Protein 4M8B (pdb70)

B-factor: mean 46.5, std 24.15, range [11.22, 146.5]

Nearest PDB structures (foldseek):
  4m8b-assembly1_R  TM=1.006E+00  e=5.489E-41  Saccharomyces cerevisiae S288C
  4qtj-assembly1_A  TM=8.903E-01  e=1.100E-16  Candida albicans SC5314
  4qtk-assembly2_B  TM=8.946E-01  e=8.939E-16  Candida albicans SC5314
  4qtk-assembly1_A  TM=9.001E-01  e=3.468E-15  Candida albicans SC5314
  6s67-assembly2_D  TM=2.387E-01  e=7.065E+00  Aequorea australis

Secondary structure (DSSP, 8-state):
-----SEES---SHHHHHHHHHHHHHTSSPPP-SPPPHHHHHHHT-TTEEEEEEHHHH--SS---S--BPPPEEETTEEEEEEEEE-------STTEE--SSS-EEEEEEEEEEEEEEEE-SSTT-EEEEEEEEEEEHHHHHH--SPPGGG-GGGGGGPPPHHHHHHHHT---SSTT----

Solvent-accessible surface area: 10960 Å² total; per-residue (Å²): 94,107,84,34,33,8,8,145,4,34,0,74,56,55,70,0,0,0,8,0,0,24,0,17,54,85,50,74,10,194,48,14,140,84,91,11,128,121,69,6,38,95,107,8,15,72,60,3,10,0,0,0,0,8,40,88,163,24,55,2,148,196,27,60,4,71,65,50,43,14,96,51,161,73,38,24,50,12,50,26,45,74,16,60,65,166,59,62,161,159,135,38,67,134,180,14,44,40,109,166,89,186,40,108,52,20,39,55,8,21,17,14,12,24,8,59,0,129,11,35,77,107,118,97,108,152,82,26,9,10,26,0,8,1,1,13,22,47,129,24,86,150,119,52,70,41,124,62,0,34,113,19,85,101,4,116,117,1,172,8,44,115,107,0,61,60,10,0,112,141,33,74,40,71,86,68,188,36,136,83,163

Foldseek 3Di:
DDDAAQFFFDDDDVQLVQLSVLCVVVPVGDADQEADDLVRLVVHQDARGKHKHWCVRRVDPDHDSPFDWDPWDDAQLKTKIFGKDFDDVPDDDDVQKDCPPPGIMGTPFKMKIKHKFWADDDPDRDTIIMIMIHIHGPVCVVVVPGHRLVRDPVSPVSRGDVSSVVRSVPGADDPNPRYDD

Radius of gyration: 17.29 Å; Cα contacts (8 Å, |Δi|>4): 317; chains: 1; bounding box: 46×51×34 Å

Sequence (181 aa):
SSPGPTCYGYIDDEQDLALVFQGVFNGNLRCCIERRPYDAEKVELVNPGNIFVFNEEKSGIKRWTDGFSWSPSRISGKFLVYREYNRLGSHNVPEYNIFERAHRKYFYTGLLKKTFSLKFNMTDSTKLETFHLIAYYTEKDIHQGSLRRPSENPFFHKFRPSQKLLDALQKVAVGNGRSNPS

Structure (mmCIF, N/CA/C/O backbone):
data_4M8B
#
_entry.id   4M8B
#
_cell.length_a   90.293
_cell.length_b   103.401
_cell.length_c   73.178
_cell.angle_alpha   90.00
_cell.angle_beta   90.00
_cell.angle_gamma   90.00
#
_symmetry.space_group_name_H-M   'P 21 21 21'
#
loop_
_entity.id
_entity.type
_entity.pdbx_description
1 polymer 'Chain A of dsDNA containing the cis-regulatory element'
2 polymer 'Chain B of dsDNA containing the cis-regulatory element'
3 polymer YHR177W
4 non-polymer 1,2-ETHANEDIOL
5 water water
#
loop_
_atom_site.group_PDB
_atom_site.id
_atom_site.type_symbol
_atom_site.label_atom_id
_atom_site.label_alt_id
_atom_site.label_comp_id
_atom_site.label_asym_id
_atom_site.label_entity_id
_atom_site.label_seq_id
_atom_site.pdbx_PDB_ins_code
_atom_site.Cartn_x
_atom_site.Cartn_y
_atom_site.Cartn_z
_atom_site.occupancy
_atom_site.B_iso_or_equiv
_atom_site.auth_seq_id
_atom_site.auth_comp_id
_atom_site.auth_asym_id
_atom_site.auth_atom_id
_atom_site.pdbx_PDB_model_num
ATOM 818 N N . SER C 3 3 ? 28.243 -3.946 13.579 1.00 30.00 1 SER R N 1
ATOM 819 C CA . SER C 3 3 ? 29.443 -3.203 13.211 1.00 30.00 1 SER R CA 1
ATOM 820 C C . SER C 3 3 ? 29.772 -2.105 14.228 1.00 30.00 1 SER R C 1
ATOM 821 O O . SER C 3 3 ? 29.019 -1.883 15.153 1.00 30.00 1 SER R O 1
ATOM 824 N N . SER C 3 4 ? 30.916 -1.445 14.087 1.00 121.74 2 SER R N 1
ATOM 825 C CA . SER C 3 4 ? 31.617 -0.930 15.258 1.00 108.91 2 SER R CA 1
ATOM 826 C C . SER C 3 4 ? 31.772 0.548 15.791 1.00 103.20 2 SER R C 1
ATOM 827 O O . SER C 3 4 ? 32.148 0.655 16.967 1.00 102.10 2 SER R O 1
ATOM 830 N N . PRO C 3 5 ? 31.503 1.675 14.975 1.00 30.00 3 PRO R N 1
ATOM 831 C CA . PRO C 3 5 ? 31.496 2.945 15.723 1.00 30.00 3 PRO R CA 1
ATOM 832 C C . PRO C 3 5 ? 30.411 3.012 16.792 1.00 30.00 3 PRO R C 1
ATOM 833 O O . PRO C 3 5 ? 29.272 2.648 16.617 1.00 30.00 3 PRO R O 1
ATOM 837 N N . GLY C 3 6 ? 30.818 3.521 17.931 1.00 47.71 4 GLY R N 1
ATOM 838 C CA . GLY C 3 6 ? 30.041 3.414 19.115 1.00 42.26 4 GLY R CA 1
ATOM 839 C C . GLY C 3 6 ? 29.769 4.709 19.751 1.00 26.53 4 GLY R C 1
ATOM 840 O O . GLY C 3 6 ? 29.867 5.701 19.145 1.00 31.79 4 GLY R O 1
ATOM 841 N N . PRO C 3 7 ? 29.397 4.673 20.995 1.00 32.17 5 PRO R N 1
ATOM 842 C CA . PRO C 3 7 ? 28.916 5.877 21.629 1.00 26.33 5 PRO R CA 1
ATOM 843 C C . PRO C 3 7 ? 29.929 6.925 21.851 1.00 20.66 5 PRO R C 1
ATOM 844 O O . PRO C 3 7 ? 31.046 6.661 21.820 1.00 23.78 5 PRO R O 1
ATOM 848 N N . THR C 3 8 ? 29.491 8.142 22.004 1.00 21.63 6 THR R N 1
ATOM 849 C CA . THR C 3 8 ? 30.358 9.268 22.136 1.00 22.51 6 THR R CA 1
ATOM 850 C C . THR C 3 8 ? 30.904 9.391 23.510 1.00 25.08 6 THR R C 1
ATOM 851 O O . THR C 3 8 ? 31.915 9.893 23.731 1.00 35.62 6 THR R O 1
ATOM 855 N N . CYS C 3 9 ? 30.145 8.978 24.442 1.00 24.59 7 CYS R N 1
ATOM 856 C CA . CYS C 3 9 ? 30.608 8.767 25.806 1.00 15.84 7 CYS R CA 1
ATOM 857 C C . CYS C 3 9 ? 29.622 7.895 26.570 1.00 23.47 7 CYS R C 1
ATOM 858 O O . CYS C 3 9 ? 28.574 7.519 26.041 1.00 23.16 7 CYS R O 1
ATOM 861 N N . TYR C 3 10 ? 29.964 7.574 27.812 1.00 21.45 8 TYR R N 1
ATOM 862 C CA . TYR C 3 10 ? 29.125 6.711 28.631 1.00 19.23 8 TYR R CA 1
ATOM 863 C C . TYR C 3 10 ? 28.675 7.437 29.889 1.00 26.87 8 TYR R C 1
ATOM 864 O O . TYR C 3 10 ? 29.470 8.122 30.533 1.00 32.81 8 TYR R O 1
ATOM 873 N N . GLY C 3 11 ? 27.401 7.282 30.237 1.00 21.12 9 GLY R N 1
ATOM 874 C CA . GLY C 3 11 ? 26.878 7.859 31.459 1.00 23.88 9 GLY R CA 1
ATOM 875 C C . GLY C 3 11 ? 25.398 8.182 31.409 1.00 35.70 9 GLY R C 1
ATOM 876 O O . GLY C 3 11 ? 24.647 7.595 30.627 1.00 25.04 9 GLY R O 1
ATOM 877 N N . TYR C 3 12 ? 24.985 9.121 32.256 1.00 26.33 10 TYR R N 1
ATOM 878 C CA . TYR C 3 12 ? 23.593 9.546 32.333 1.00 24.50 10 TYR R CA 1
ATOM 879 C C . TYR C 3 12 ? 23.490 11.065 32.438 1.00 31.33 10 TYR R C 1
ATOM 880 O O . TYR C 3 12 ? 24.158 11.682 33.268 1.00 24.65 10 TYR R O 1
ATOM 889 N N . ILE C 3 13 ? 22.651 11.663 31.598 1.00 26.22 11 ILE R N 1
ATOM 890 C CA . ILE C 3 13 ? 22.472 13.110 31.603 1.00 24.57 11 ILE R CA 1
ATOM 891 C C . ILE C 3 13 ? 21.282 13.500 32.476 1.00 37.94 11 ILE R C 1
ATOM 892 O O . ILE C 3 13 ? 20.166 13.028 32.256 1.00 36.65 11 ILE R O 1
ATOM 897 N N . ASP C 3 14 ? 21.520 14.358 33.466 1.00 32.66 12 ASP R N 1
ATOM 898 C CA . ASP C 3 14 ? 20.450 14.799 34.357 1.00 38.03 12 ASP R CA 1
ATOM 899 C C . ASP C 3 14 ? 20.115 16.280 34.181 1.00 44.98 12 ASP R C 1
ATOM 900 O O . ASP C 3 14 ? 18.944 16.650 34.084 1.00 43.27 12 ASP R O 1
ATOM 905 N N . ASP C 3 15 ? 21.145 17.121 34.135 1.00 33.42 13 ASP R N 1
ATOM 906 C CA . ASP C 3 15 ? 20.949 18.564 34.015 1.00 32.59 13 ASP R CA 1
ATOM 907 C C . ASP C 3 15 ? 21.905 19.207 33.009 1.00 34.97 13 ASP R C 1
ATOM 908 O O . ASP C 3 15 ? 22.647 18.514 32.314 1.00 41.96 13 ASP R O 1
ATOM 913 N N . GLU C 3 16 ? 21.883 20.535 32.942 1.00 35.91 14 GLU R N 1
ATOM 914 C CA . GLU C 3 16 ? 22.673 21.268 31.956 1.00 33.28 14 GLU R CA 1
ATOM 915 C C . GLU C 3 16 ? 24.178 21.166 32.202 1.00 41.10 14 GLU R C 1
ATOM 916 O O . GLU C 3 16 ? 24.975 21.326 31.278 1.00 42.47 14 GLU R O 1
ATOM 922 N N . GLN C 3 17 ? 24.565 20.901 33.445 1.00 34.82 15 GLN R N 1
ATOM 923 C CA . GLN C 3 17 ? 25.978 20.751 33.764 1.00 36.38 15 GLN R CA 1
ATOM 924 C C . GLN C 3 17 ? 26.526 19.474 33.134 1.00 36.12 15 GLN R C 1
ATOM 925 O O . GLN C 3 17 ? 27.653 19.447 32.641 1.00 34.49 15 GLN R O 1
ATOM 931 N N . ASP C 3 18 ? 25.715 18.422 33.147 1.00 32.99 16 ASP R N 1
ATOM 932 C CA . ASP C 3 18 ? 26.070 17.177 32.480 1.00 26.84 16 ASP R CA 1
ATOM 933 C C . ASP C 3 18 ? 26.191 17.381 30.967 1.00 34.44 16 ASP R C 1
ATOM 934 O O . ASP C 3 18 ? 27.146 16.916 30.347 1.00 28.87 16 ASP R O 1
ATOM 939 N N . LEU C 3 19 ? 25.226 18.088 30.385 1.00 25.91 17 LEU R N 1
ATOM 940 C CA . LEU C 3 19 ? 25.245 18.400 28.957 1.00 22.40 17 LEU R CA 1
ATOM 941 C C . LEU C 3 19 ? 26.482 19.192 28.563 1.00 29.40 17 LEU R C 1
ATOM 942 O O . LEU C 3 19 ? 27.118 18.905 27.549 1.00 36.99 17 LEU R O 1
ATOM 947 N N . ALA C 3 20 ? 26.810 20.195 29.371 1.00 24.14 18 ALA R N 1
ATOM 948 C CA . ALA C 3 20 ? 27.884 21.125 29.047 1.00 25.90 18 ALA R CA 1
ATOM 949 C C . ALA C 3 20 ? 29.225 20.414 28.951 1.00 31.83 18 ALA R C 1
ATOM 950 O O . ALA C 3 20 ? 30.032 20.705 28.068 1.00 29.77 18 ALA R O 1
ATOM 952 N N . LEU C 3 21 ? 29.451 19.472 29.858 1.00 23.11 19 LEU R N 1
ATOM 953 C CA . LEU C 3 21 ? 30.691 18.707 29.875 1.00 28.05 19 LEU R CA 1
ATOM 954 C C . LEU C 3 21 ? 30.837 17.845 28.619 1.00 34.18 19 LEU R C 1
ATOM 955 O O . LEU C 3 21 ? 31.906 17.805 28.009 1.00 30.42 19 LEU R O 1
ATOM 960 N N . VAL C 3 22 ? 29.758 17.171 28.230 1.00 32.34 20 VAL R N 1
ATOM 961 C CA . VAL C 3 22 ? 29.768 16.330 27.035 1.00 26.59 20 VAL R CA 1
ATOM 962 C C . VAL C 3 22 ? 30.048 17.152 25.779 1.00 25.92 20 VAL R C 1
ATOM 963 O O . VAL C 3 22 ? 30.933 16.820 24.993 1.00 31.53 20 VAL R O 1
ATOM 967 N N . PHE C 3 23 ? 29.291 18.229 25.604 1.00 23.56 21 PHE R N 1
ATOM 968 C CA . PHE C 3 23 ? 29.475 19.130 24.474 1.00 23.66 21 PHE R CA 1
ATOM 969 C C . PHE C 3 23 ? 30.892 19.698 24.424 1.00 35.55 21 PHE R C 1
ATOM 970 O O . PHE C 3 23 ? 31.527 19.694 23.370 1.00 30.36 21 PHE R O 1
ATOM 978 N N . GLN C 3 24 ? 31.385 20.182 25.562 1.00 39.06 22 GLN R N 1
ATOM 979 C CA . GLN C 3 24 ? 32.730 20.746 25.624 1.00 25.43 22 GLN R CA 1
ATOM 980 C C . GLN C 3 24 ? 33.761 19.686 25.253 1.00 32.59 22 GLN R C 1
ATOM 981 O O . GLN C 3 24 ? 34.720 19.963 24.533 1.00 33.71 22 GLN R O 1
ATOM 987 N N . GLY C 3 25 ? 33.543 18.467 25.734 1.00 27.17 23 GLY R N 1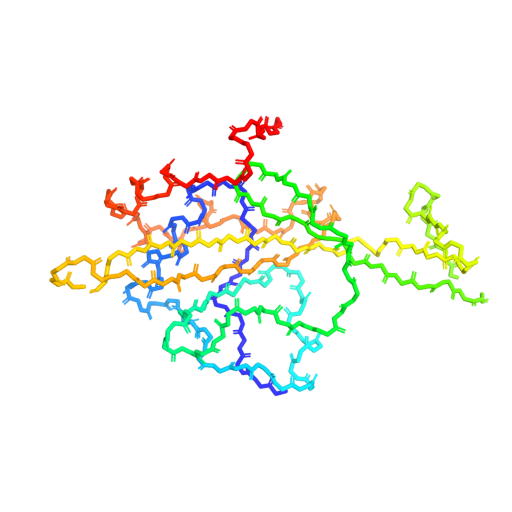
ATOM 988 C CA . GLY C 3 25 ? 34.413 17.353 25.407 1.00 28.17 23 GLY R CA 1
ATOM 989 C C . GLY C 3 25 ? 34.423 17.056 23.921 1.00 38.99 23 GLY R C 1
ATOM 990 O O . GLY C 3 25 ? 35.428 16.599 23.374 1.00 41.00 23 GLY R O 1
ATOM 991 N N . VAL C 3 26 ? 33.297 17.318 23.265 1.00 28.73 24 VAL R N 1
ATOM 992 C CA . VAL C 3 26 ? 33.189 17.125 21.824 1.00 38.61 24 VAL R CA 1
ATOM 993 C C . VAL C 3 26 ? 33.869 18.265 21.067 1.00 32.30 24 VAL R C 1
ATOM 994 O O . VAL C 3 26 ? 34.553 18.036 20.070 1.00 34.79 24 VAL R O 1
ATOM 998 N N . PHE C 3 27 ? 33.674 19.491 21.546 1.00 30.75 25 PHE R N 1
ATOM 999 C CA . PHE C 3 27 ? 34.305 20.664 20.948 1.00 34.44 25 PHE R CA 1
ATOM 1000 C C . PHE C 3 27 ? 35.831 20.564 21.001 1.00 41.32 25 PHE R C 1
ATOM 1001 O O . PHE C 3 27 ? 36.520 20.971 20.068 1.00 44.76 25 PHE R O 1
ATOM 1009 N N . ASN C 3 28 ? 36.349 20.025 22.102 1.00 42.26 26 ASN R N 1
ATOM 1010 C CA . ASN C 3 28 ? 37.788 19.847 22.275 1.00 41.11 26 ASN R CA 1
ATOM 1011 C C . ASN C 3 28 ? 38.347 18.720 21.402 1.00 43.55 26 ASN R C 1
ATOM 1012 O O . ASN C 3 28 ? 39.510 18.755 21.002 1.00 50.72 26 ASN R O 1
ATOM 1017 N N . GLY C 3 29 ? 37.51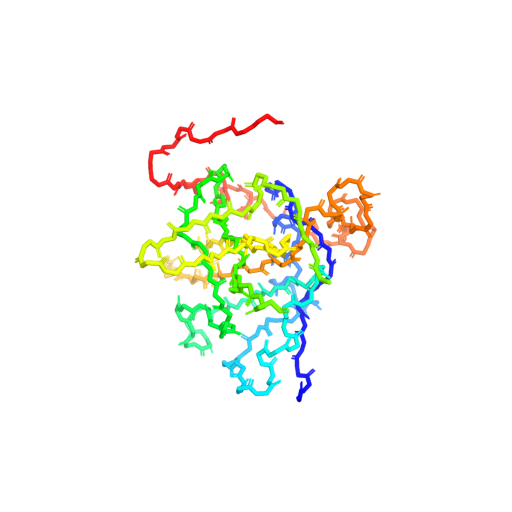6 17.722 21.115 1.00 38.00 27 GLY R N 1
AT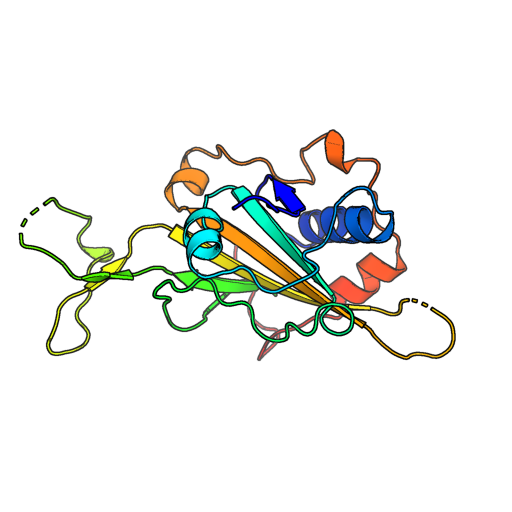OM 1018 C CA . GLY C 3 29 ? 37.916 16.621 20.257 1.00 31.95 27 GLY R CA 1
ATOM 1019 C C . GLY C 3 29 ? 38.196 15.323 20.991 1.00 36.17 27 GLY R C 1
ATOM 1020 O O . GLY C 3 29 ? 38.532 14.315 20.369 1.00 33.91 27 GLY R O 1
ATOM 1021 N N . ASN C 3 30 ? 38.064 15.344 22.313 1.00 30.44 28 ASN R N 1
ATOM 1022 C CA . ASN C 3 30 ? 38.279 14.148 23.121 1.00 33.90 28 ASN R CA 1
ATOM 1023 C C . ASN C 3 30 ? 37.150 13.149 22.931 1.00 32.72 28 ASN R C 1
ATOM 1024 O O . ASN C 3 30 ? 37.375 11.942 22.859 1.00 40.35 28 ASN R O 1
ATOM 1029 N N . LEU C 3 31 ? 35.931 13.670 22.860 1.00 39.39 29 LEU R N 1
ATOM 1030 C CA . LEU C 3 31 ? 34.745 12.852 22.661 1.00 29.55 29 LEU R CA 1
ATOM 1031 C C . LEU C 3 31 ? 34.347 12.909 21.191 1.00 38.38 29 LEU R C 1
ATOM 1032 O O . LEU C 3 31 ? 34.101 13.987 20.645 1.00 34.77 29 LEU R O 1
ATOM 1037 N N . ARG C 3 32 ? 34.288 11.749 20.547 1.00 28.76 30 ARG R N 1
ATOM 1038 C CA . ARG C 3 32 ? 34.065 11.709 19.108 1.00 27.87 30 ARG R CA 1
ATOM 1039 C C . ARG C 3 32 ? 32.588 11.676 18.729 1.00 31.29 30 ARG R C 1
ATOM 1040 O O . ARG C 3 32 ? 31.819 10.864 19.247 1.00 32.59 30 ARG R O 1
ATOM 1048 N N A CYS C 3 33 ? 32.189 12.574 17.834 0.58 30.76 31 CYS R N 1
ATOM 1049 N N B CYS C 3 33 ? 32.212 12.569 17.815 0.42 30.88 31 CYS R N 1
ATOM 1050 C CA A CYS C 3 33 ? 30.804 12.633 17.385 0.58 31.49 31 CYS R CA 1
ATOM 1051 C CA B CYS C 3 33 ? 30.851 12.648 17.295 0.42 31.55 31 CYS R CA 1
ATOM 1052 C C A CYS C 3 33 ? 30.507 11.536 16.365 0.58 33.44 31 CYS R C 1
ATOM 1053 C C B CYS C 3 33 ? 30.498 11.428 16.456 0.42 33.35 31 CYS R C 1
ATOM 1054 O O A CYS C 3 33 ? 31.421 10.896 15.846 0.58 35.52 31 CYS R O 1
ATOM 1055 O O B CYS C 3 33 ? 31.359 10.607 16.142 0.42 35.75 31 CYS R O 1
ATOM 1060 N N . ILE C 3 34 ? 29.224 11.319 16.093 1.00 35.89 32 ILE R N 1
ATOM 1061 C CA . ILE C 3 34 ? 28.795 10.347 15.092 1.00 31.33 32 ILE R CA 1
ATOM 1062 C C . ILE C 3 34 ? 28.863 11.025 13.723 1.00 34.62 32 ILE R C 1
ATOM 1063 O O . ILE C 3 34 ? 28.274 12.088 13.520 1.00 39.55 32 ILE R O 1
ATOM 1068 N N . GLU C 3 35 ? 29.586 10.422 12.786 1.00 44.71 33 GLU R N 1
ATOM 1069 C CA . GLU C 3 35 ? 29.853 11.076 11.505 1.00 44.42 33 GLU R CA 1
ATOM 1070 C C . GLU C 3 35 ? 28.966 10.591 10.354 1.00 40.11 33 GLU R C 1
ATOM 1071 O O . GLU C 3 35 ? 28.896 11.226 9.303 1.00 36.57 33 GLU R O 1
ATOM 1077 N N . ARG C 3 36 ? 28.288 9.467 10.560 1.00 33.94 34 ARG R N 1
ATOM 1078 C CA . ARG C 3 36 ? 27.392 8.919 9.550 1.00 35.21 34 ARG R CA 1
ATOM 1079 C C . ARG C 3 36 ? 26.260 8.144 10.211 1.00 27.17 34 ARG R C 1
ATOM 1080 O O . ARG C 3 36 ? 26.409 7.646 11.324 1.00 38.06 34 ARG R O 1
ATOM 1088 N N . ARG C 3 37 ? 25.134 8.034 9.515 1.00 29.88 35 ARG R N 1
ATOM 1089 C CA . ARG C 3 37 ? 24.004 7.271 10.024 1.00 33.02 35 ARG R CA 1
ATOM 1090 C C . ARG C 3 37 ? 24.387 5.811 10.191 1.00 22.94 35 ARG R C 1
ATOM 1091 O O . ARG C 3 37 ? 25.036 5.23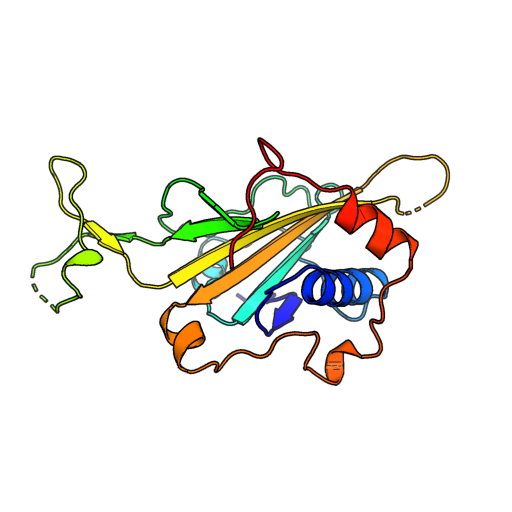3 9.320 1.00 38.83 35 ARG R O 1
ATOM 1099 N N . PRO C 3 38 ? 23.995 5.213 11.322 1.00 22.72 36 PRO R N 1
ATOM 1100 C CA . PRO C 3 38 ? 24.239 3.791 11.578 1.00 26.95 36 PRO R CA 1
ATOM 1101 C C . PRO C 3 38 ? 23.551 2.912 10.537 1.00 29.69 36 PRO R C 1
ATOM 1102 O O . PRO C 3 38 ? 22.526 3.309 9.983 1.00 42.70 36 PRO R O 1
ATOM 1106 N N . TYR C 3 39 ? 24.111 1.736 10.272 1.00 33.27 37 TYR R N 1
ATOM 1107 C CA . TYR C 3 39 ? 23.469 0.763 9.396 1.00 31.08 37 TYR R CA 1
ATOM 1108 C C . TYR C 3 39 ? 22.432 -0.010 10.202 1.00 37.77 37 TYR R C 1
ATOM 1109 O O . TYR C 3 39 ? 22.395 0.094 11.429 1.00 36.01 37 TYR R O 1
ATOM 1118 N N . ASP C 3 40 ? 21.599 -0.786 9.515 1.00 30.81 38 ASP R N 1
ATOM 1119 C CA . ASP C 3 40 ? 20.515 -1.516 10.170 1.00 47.68 38 ASP R CA 1
ATOM 1120 C C . ASP C 3 40 ? 20.998 -2.404 11.318 1.00 41.82 38 ASP R C 1
ATOM 1121 O O . ASP C 3 40 ? 20.368 -2.453 12.376 1.00 41.29 38 ASP R O 1
ATOM 1126 N N . ALA C 3 41 ? 22.116 -3.093 11.107 1.00 37.23 39 ALA R N 1
ATOM 1127 C CA . ALA C 3 41 ? 22.669 -3.993 12.117 1.00 46.18 39 ALA R CA 1
ATOM 1128 C C . ALA C 3 41 ? 23.372 -3.229 13.237 1.00 58.76 39 ALA R C 1
ATOM 1129 O O . ALA C 3 41 ? 23.503 -3.730 14.356 1.00 57.29 39 ALA R O 1
ATOM 1131 N N . GLU C 3 42 ? 23.827 -2.019 12.928 1.00 40.45 40 GLU R N 1
ATOM 1132 C CA . GLU C 3 42 ? 24.464 -1.160 13.920 1.00 45.02 40 GLU R CA 1
ATOM 1133 C C . GLU C 3 42 ? 23.433 -0.557 14.873 1.00 46.35 40 GLU R C 1
ATOM 1134 O O . GLU C 3 42 ? 23.743 -0.252 16.023 1.00 48.98 40 GLU R O 1
ATOM 1140 N N . LYS C 3 43 ? 22.208 -0.387 14.385 1.00 43.14 41 LYS R N 1
ATOM 1141 C CA . LYS C 3 43 ? 21.149 0.255 15.157 1.00 42.80 41 LYS R CA 1
ATOM 1142 C C . LYS C 3 43 ? 20.783 -0.528 16.413 1.00 40.86 41 LYS R C 1
ATOM 1143 O O . LYS C 3 43 ? 20.499 0.060 17.456 1.00 45.58 41 LYS R O 1
ATOM 1149 N N . VAL C 3 44 ? 20.797 -1.852 16.309 1.00 44.18 42 VAL R N 1
ATOM 1150 C CA . VAL C 3 44 ? 20.431 -2.716 17.425 1.00 44.51 42 VAL R CA 1
ATOM 1151 C C . VAL C 3 44 ? 21.345 -2.507 18.630 1.00 40.47 42 VAL R C 1
ATOM 1152 O O . VAL C 3 44 ? 20.911 -2.610 19.775 1.00 33.40 42 VAL R O 1
ATOM 1156 N N . GLU C 3 45 ? 22.611 -2.208 18.361 1.00 37.56 43 GLU R N 1
ATOM 1157 C CA . GLU C 3 45 ? 23.610 -2.069 19.414 1.00 48.02 43 GLU R CA 1
ATOM 1158 C C . GLU C 3 45 ? 23.607 -0.674 20.039 1.00 53.55 43 GLU R C 1
ATOM 1159 O O . GLU C 3 45 ? 24.186 -0.464 21.105 1.00 48.76 43 GLU R O 1
ATOM 1165 N N . LEU C 3 46 ? 22.972 0.284 19.421 1.00 30.48 44 LEU R N 1
ATOM 1166 C CA . LEU C 3 46 ? 23.032 1.642 19.853 1.00 33.83 44 LEU R CA 1
ATOM 1167 C C . LEU C 3 46 ? 22.457 1.823 21.186 1.00 41.46 44 LEU R C 1
ATOM 1168 O O . LEU C 3 46 ? 22.809 2.647 21.951 1.00 31.32 44 LEU R O 1
ATOM 1173 N N . VAL C 3 47 ? 21.481 1.035 21.424 1.00 30.00 45 VAL R N 1
ATOM 1174 C CA . VAL C 3 47 ? 20.440 1.348 22.288 1.00 30.00 45 VAL R CA 1
ATOM 1175 C C . VAL C 3 47 ? 20.737 0.932 23.688 1.00 30.00 45 VAL R C 1
ATOM 1176 O O . VAL C 3 47 ? 19.882 0.893 24.469 1.00 30.00 45 VAL R O 1
ATOM 1180 N N . ASN C 3 48 ? 21.952 0.545 23.954 1.00 26.13 46 ASN R N 1
ATOM 1181 C CA . ASN C 3 48 ? 22.352 0.125 25.258 1.00 23.49 46 ASN R CA 1
ATOM 1182 C C . ASN C 3 48 ? 22.331 1.207 26.265 1.00 23.24 46 ASN R C 1
ATOM 1183 O O . ASN C 3 48 ? 22.701 2.275 25.997 1.00 26.24 46 ASN R O 1
ATOM 1188 N N . PRO C 3 49 ? 21.854 0.835 27.523 1.00 26.98 47 PRO R N 1
ATOM 1189 C CA . PRO C 3 49 ? 21.873 1.886 28.530 1.00 29.25 47 PRO R CA 1
ATOM 1190 C C . PRO C 3 49 ? 23.198 2.473 28.877 1.00 18.41 47 PRO R C 1
ATOM 1191 O O . PRO C 3 49 ? 24.110 1.772 28.969 1.00 27.30 47 PRO R O 1
ATOM 1195 N N . GLY C 3 50 ? 23.272 3.758 29.101 1.00 19.78 48 GLY R N 1
ATOM 1196 C CA . GLY C 3 50 ? 24.538 4.423 29.340 1.00 20.78 48 GLY R CA 1
ATOM 1197 C C . GLY C 3 50 ? 25.140 5.009 28.075 1.00 23.82 48 GLY R C 1
ATOM 1198 O O . GLY C 3 50 ? 26.048 5.839 28.136 1.00 26.51 48 GLY R O 1
ATOM 1199 N N . ASN C 3 51 ? 24.641 4.573 26.924 1.00 18.98 49 ASN R N 1
ATOM 1200 C CA . ASN C 3 51 ? 25.123 5.088 25.648 1.00 23.25 49 ASN R CA 1
ATOM 1201 C C . ASN C 3 51 ? 24.686 6.528 25.402 1.00 26.96 49 ASN R C 1
ATOM 1202 O O . ASN C 3 51 ? 23.505 6.861 25.516 1.00 24.71 49 ASN R O 1
ATOM 1207 N N . ILE C 3 52 ? 25.647 7.381 25.068 1.00 16.26 50 ILE R N 1
ATOM 1208 C CA . ILE C 3 52 ? 25.348 8.759 24.711 1.00 17.87 50 ILE R CA 1
ATOM 1209 C C . ILE C 3 52 ? 25.919 9.055 23.334 1.00 21.34 50 ILE R C 1
ATOM 1210 O O . ILE C 3 52 ? 27.055 8.685 23.034 1.00 26.93 50 ILE R O 1
ATOM 1215 N N . PHE C 3 53 ? 25.131 9.715 22.494 1.00 19.77 51 PHE R N 1
ATOM 1216 C CA . PHE C 3 53 ? 25.582 10.060 21.152 1.00 15.40 51 PHE R CA 1
ATOM 1217 C C . PHE C 3 53 ? 25.453 11.549 20.909 1.00 17.26 51 PHE R C 1
ATOM 1218 O O . PHE C 3 53 ? 24.467 12.170 21.303 1.00 26.01 51 PHE R O 1
ATOM 1226 N N . VAL C 3 54 ? 26.454 12.115 20.248 1.00 25.21 52 VAL R N 1
ATOM 1227 C CA . VAL C 3 54 ? 26.400 13.500 19.814 1.00 22.78 52 VAL R CA 1
ATOM 1228 C C . VAL C 3 54 ? 26.801 13.561 18.352 1.00 22.28 52 VAL R C 1
ATOM 1229 O O . VAL C 3 54 ? 27.770 12.921 17.941 1.00 28.69 52 VAL R O 1
ATOM 1233 N N . PHE C 3 55 ? 26.046 14.315 17.563 1.00 22.34 53 PHE R N 1
ATOM 1234 C CA . PHE C 3 55 ? 26.401 14.518 16.164 1.00 38.12 53 PHE R CA 1
ATOM 1235 C C . PHE C 3 55 ? 26.105 15.933 15.690 1.00 31.53 53 PHE R C 1
ATOM 1236 O O . PHE C 3 55 ? 25.132 16.555 16.114 1.00 34.57 53 PHE R O 1
ATOM 1244 N N . ASN C 3 56 ? 26.972 16.435 14.819 1.00 38.69 54 ASN R N 1
ATOM 1245 C CA . ASN C 3 56 ? 26.757 17.713 14.162 1.00 32.76 54 ASN R CA 1
ATOM 1246 C C . ASN C 3 56 ? 25.800 17.506 12.993 1.00 33.29 54 ASN R C 1
ATOM 1247 O O . ASN C 3 56 ? 26.052 16.674 12.122 1.00 29.32 54 ASN R O 1
ATOM 1252 N N . GLU C 3 57 ? 24.699 18.251 12.982 1.00 32.03 55 GLU R N 1
ATOM 1253 C CA . GLU C 3 57 ? 23.686 18.104 11.939 1.00 38.48 55 GLU R CA 1
ATOM 1254 C C . GLU C 3 57 ? 24.244 18.395 10.547 1.00 41.74 55 GLU R C 1
ATOM 1255 O O . GLU C 3 57 ? 24.028 17.627 9.610 1.00 41.44 55 GLU R O 1
ATOM 1261 N N . GLU C 3 58 ? 24.974 19.498 10.423 1.00 44.99 56 GLU R N 1
ATOM 1262 C CA . GLU C 3 58 ? 25.533 19.913 9.140 1.00 49.07 56 GLU R CA 1
ATOM 1263 C C . GLU C 3 58 ? 26.625 18.972 8.630 1.00 49.36 56 GLU R C 1
ATOM 1264 O O . GLU C 3 58 ? 26.612 18.572 7.468 1.00 71.84 56 GLU R O 1
ATOM 1270 N N . LYS C 3 59 ? 27.565 18.619 9.502 1.00 54.32 57 LYS R N 1
ATOM 1271 C CA . LYS C 3 59 ? 28.720 17.817 9.105 1.00 46.48 57 LYS R CA 1
ATOM 1272 C C . LYS C 3 59 ? 28.411 16.336 8.888 1.00 52.62 57 LYS R C 1
ATOM 1273 O O . LYS C 3 59 ? 29.206 15.620 8.283 1.00 59.12 57 LYS R O 1
ATOM 1279 N N . SER C 3 60 ? 27.267 15.874 9.382 1.00 48.30 58 SER R N 1
ATOM 1280 C CA . SER C 3 60 ? 26.934 14.455 9.289 1.00 42.34 58 SER R CA 1
ATOM 1281 C C . SER C 3 60 ? 25.742 14.198 8.379 1.00 42.16 58 SER R C 1
ATOM 1282 O O . SER C 3 60 ? 25.578 13.096 7.860 1.00 50.88 58 SER R O 1
ATOM 1285 N N . GLY C 3 61 ? 24.906 15.214 8.197 1.00 41.75 59 GLY R N 1
ATOM 1286 C CA . GLY C 3 61 ? 23.727 15.075 7.363 1.00 38.01 59 GLY R CA 1
ATOM 1287 C C . GLY C 3 61 ? 22.568 14.411 8.082 1.00 41.41 59 GLY R C 1
ATOM 1288 O O . GLY C 3 61 ? 21.557 14.076 7.465 1.00 49.59 59 GLY R O 1
ATOM 1289 N N . ILE C 3 62 ? 22.714 14.218 9.390 1.00 42.56 60 ILE R N 1
ATOM 1290 C CA . ILE C 3 62 ? 21.641 13.661 10.203 1.00 23.42 60 ILE R CA 1
ATOM 1291 C C . ILE C 3 62 ? 20.825 14.780 10.840 1.00 31.20 60 ILE R C 1
ATOM 1292 O O . ILE C 3 62 ? 21.365 15.621 11.560 1.00 29.36 60 ILE R O 1
ATOM 1297 N N . LYS C 3 63 ? 19.524 14.789 10.567 1.00 35.91 61 LYS R N 1
ATOM 1298 C CA . LYS C 3 63 ? 18.621 15.777 11.147 1.00 37.37 61 LYS R CA 1
ATOM 1299 C C . LYS C 3 63 ? 17.692 15.121 12.156 1.00 26.49 61 LYS R C 1
ATOM 1300 O O . LYS C 3 63 ? 17.225 15.765 13.094 1.00 30.94 61 LYS R O 1
ATOM 1306 N N . ARG C 3 64 ? 17.427 13.836 11.950 1.00 24.75 62 ARG R N 1
ATOM 1307 C CA . ARG C 3 64 ? 16.637 13.051 12.887 1.00 16.40 62 ARG R CA 1
ATOM 1308 C C . ARG C 3 64 ? 17.315 11.714 13.167 1.00 30.25 62 ARG R C 1
ATOM 1309 O O . ARG C 3 64 ? 17.680 10.985 12.247 1.00 29.53 62 ARG R O 1
ATOM 1317 N N . TRP C 3 65 ? 17.473 11.401 14.448 1.00 25.64 63 TRP R N 1
ATOM 1318 C CA . TRP C 3 65 ? 18.154 10.188 14.876 1.00 18.71 63 TRP R CA 1
ATOM 1319 C C . TRP C 3 65 ? 17.198 9.000 14.811 1.00 24.10 63 TRP R C 1
ATOM 1320 O O . TRP C 3 65 ? 16.108 9.044 15.382 1.00 30.02 63 TRP R O 1
ATOM 1331 N N . THR C 3 66 ? 17.608 7.941 14.115 1.00 22.57 64 THR R N 1
ATOM 1332 C CA . THR C 3 66 ? 16.780 6.743 13.967 1.00 27.95 64 THR R CA 1
ATOM 1333 C C . THR C 3 66 ? 17.484 5.493 14.482 1.00 26.49 64 THR R C 1
ATOM 1334 O O . THR C 3 66 ? 18.566 5.143 14.008 1.00 28.64 64 THR R O 1
ATOM 1338 N N . ASP C 3 67 ? 16.863 4.818 15.447 1.00 25.22 65 ASP R N 1
ATOM 1339 C CA . ASP C 3 67 ? 17.442 3.609 16.023 1.00 22.89 65 ASP R CA 1
ATOM 1340 C C . ASP C 3 67 ? 16.625 2.357 15.709 1.00 26.19 65 ASP R C 1
ATOM 1341 O O . ASP C 3 67 ? 16.978 1.255 16.129 1.00 38.56 65 ASP R O 1
ATOM 1346 N N . GLY C 3 68 ? 15.532 2.533 14.974 1.00 30.41 66 GLY R N 1
ATOM 1347 C CA . GLY C 3 68 ? 14.720 1.414 14.531 1.00 23.03 66 GLY R CA 1
ATOM 1348 C C . GLY C 3 68 ? 13.834 0.782 15.591 1.00 29.67 66 GLY R C 1
ATOM 1349 O O . GLY C 3 68 ? 13.206 -0.245 15.345 1.00 28.06 66 GLY R O 1
ATOM 1350 N N . PHE C 3 69 ? 13.773 1.385 16.773 1.00 31.69 67 PHE R N 1
ATOM 1351 C CA . PHE C 3 69 ? 12.929 0.851 17.839 1.00 31.84 67 PHE R CA 1
ATOM 1352 C C . PHE C 3 69 ? 11.580 1.561 17.894 1.00 31.47 67 PHE R C 1
ATOM 1353 O O . PHE C 3 69 ? 11.370 2.562 17.210 1.00 34.92 67 PHE R O 1
ATOM 1361 N N . SER C 3 70 ? 10.667 1.034 18.705 1.00 19.56 68 SER R N 1
ATOM 1362 C CA . SER C 3 70 ? 9.344 1.634 18.866 1.00 32.87 68 SER R CA 1
ATOM 1363 C C . SER C 3 70 ? 9.309 2.572 20.066 1.00 35.08 68 SER R C 1
ATOM 1364 O O . SER C 3 70 ? 9.584 2.165 21.195 1.00 31.96 68 SER R O 1
ATOM 1367 N N . TRP C 3 71 ? 8.954 3.826 19.816 1.00 33.17 69 TRP R N 1
ATOM 1368 C CA . TRP C 3 71 ? 8.974 4.843 20.857 1.00 33.41 69 TRP R CA 1
ATOM 1369 C C . TRP C 3 71 ? 7.609 5.471 21.092 1.00 31.01 69 TRP R C 1
ATOM 1370 O O . TRP C 3 71 ? 6.810 5.610 20.166 1.00 37.96 69 TRP R O 1
ATOM 1381 N N . SER C 3 72 ? 7.355 5.859 22.337 1.00 30.59 70 SER R N 1
ATOM 1382 C CA . SER C 3 72 ? 6.141 6.583 22.682 1.00 28.97 70 SER R CA 1
ATOM 1383 C C . SER C 3 72 ? 6.196 7.971 22.070 1.00 27.57 70 SER R C 1
ATOM 1384 O O . SER C 3 72 ? 7.231 8.380 21.540 1.00 38.44 70 SER R O 1
ATOM 1387 N N . PRO C 3 73 ? 5.074 8.699 22.125 1.00 28.18 71 PRO R N 1
ATOM 1388 C CA . PRO C 3 73 ? 5.090 10.105 21.714 1.00 26.72 71 PRO R CA 1
ATOM 1389 C C . PRO C 3 73 ? 5.998 10.880 22.658 1.00 44.32 71 PRO R C 1
ATOM 1390 O O . PRO C 3 73 ? 6.152 10.476 23.814 1.00 37.06 71 PRO R O 1
ATOM 1394 N N . SER C 3 74 ? 6.589 11.969 22.179 1.00 33.17 72 SER R N 1
ATOM 1395 C CA . SER C 3 74 ? 7.519 12.750 22.988 1.00 23.61 72 SER R CA 1
ATOM 1396 C C . SER C 3 74 ? 6.844 13.415 24.185 1.00 36.21 72 SER R C 1
ATOM 1397 O O . SER C 3 74 ? 5.732 13.931 24.076 1.00 36.47 72 SER R O 1
ATOM 1400 N N . ARG C 3 75 ? 7.527 13.390 25.326 1.00 28.64 73 ARG R N 1
ATOM 1401 C CA . ARG C 3 75 ? 7.132 14.182 26.487 1.00 39.27 73 ARG R CA 1
ATOM 1402 C C . ARG C 3 75 ? 8.273 15.131 26.841 1.00 38.42 73 ARG R C 1
ATOM 1403 O O . ARG C 3 75 ? 9.424 14.872 26.494 1.00 46.80 73 ARG R O 1
ATOM 1411 N N . ILE C 3 76 ? 7.961 16.230 27.519 1.00 37.56 74 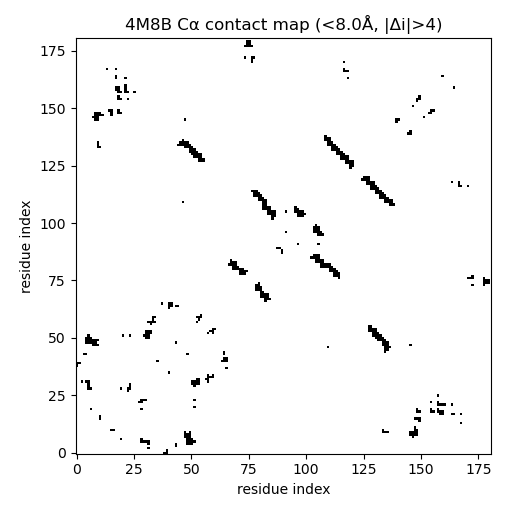ILE R N 1
ATOM 1412 C CA . ILE C 3 76 ? 8.993 17.191 27.898 1.00 27.91 74 ILE R CA 1
ATOM 1413 C C . ILE C 3 76 ? 9.434 16.990 29.347 1.00 26.66 74 ILE R C 1
ATOM 1414 O O . ILE C 3 76 ? 8.612 16.768 30.235 1.00 38.35 74 ILE R O 1
ATOM 1419 N N . SER C 3 77 ? 10.740 17.053 29.572 1.00 30.80 75 SER R N 1
ATOM 1420 C CA . SER C 3 77 ? 11.299 16.982 30.913 1.00 35.59 75 SER R CA 1
ATOM 1421 C C . SER C 3 77 ? 12.387 18.036 31.013 1.00 33.87 75 SER R C 1
ATOM 1422 O O . SER C 3 77 ? 13.545 17.779 30.687 1.00 28.11 75 SER R O 1
ATOM 1425 N N . GLY C 3 78 ? 12.003 19.230 31.452 1.00 40.42 76 GLY R N 1
ATOM 1426 C CA . GLY C 3 78 ? 12.912 20.357 31.463 1.00 36.34 76 GLY R CA 1
ATOM 1427 C C . GLY C 3 78 ? 13.126 20.860 30.050 1.00 38.67 76 GLY R C 1
ATOM 1428 O O . GLY C 3 78 ? 12.194 21.342 29.404 1.00 39.47 76 GLY R O 1
ATOM 1429 N N . LYS C 3 79 ? 14.356 20.746 29.566 1.00 36.09 77 LYS R N 1
ATOM 1430 C CA . LYS C 3 79 ? 14.670 21.134 28.201 1.00 34.21 77 LYS R CA 1
ATOM 1431 C C . LYS C 3 79 ? 14.921 19.896 27.349 1.00 36.70 77 LYS R C 1
ATOM 1432 O O . LYS C 3 79 ? 15.309 20.001 26.186 1.00 27.30 77 LYS R O 1
ATOM 1438 N N . PHE C 3 80 ? 14.694 18.726 27.939 1.00 32.37 78 PHE R N 1
ATOM 1439 C CA . PHE C 3 80 ? 14.878 17.459 27.239 1.00 25.28 78 PHE R CA 1
ATOM 1440 C C . PHE C 3 80 ? 13.566 16.938 26.671 1.00 31.38 78 PHE R C 1
ATOM 1441 O O . PHE C 3 80 ? 12.492 17.233 27.192 1.00 38.95 78 PHE R O 1
ATOM 1449 N N . LEU C 3 81 ? 13.664 16.159 25.600 1.00 27.18 79 LEU R N 1
ATOM 1450 C CA . LEU C 3 81 ? 12.540 15.359 25.138 1.00 23.90 79 LEU R CA 1
ATOM 1451 C C . LEU C 3 81 ? 12.769 13.927 25.607 1.00 27.55 79 LEU R C 1
ATOM 1452 O O . LEU C 3 81 ? 13.895 13.432 25.576 1.00 34.14 79 LEU R O 1
ATOM 1457 N N . VAL C 3 82 ? 11.709 13.269 26.061 1.00 24.11 80 VAL R N 1
ATOM 1458 C CA . VAL C 3 82 ? 11.819 11.901 26.554 1.00 24.64 80 VAL R CA 1
ATOM 1459 C C . VAL C 3 82 ? 10.888 10.957 25.797 1.00 27.90 80 VAL R C 1
ATOM 1460 O O . VAL C 3 82 ? 9.761 11.318 25.460 1.00 30.31 80 VAL R O 1
ATOM 1464 N N . TYR C 3 83 ? 11.367 9.746 25.533 1.00 21.42 81 TYR R N 1
ATOM 1465 C CA . TYR C 3 83 ? 10.576 8.750 24.824 1.00 21.04 81 TYR R CA 1
ATOM 1466 C C . TYR C 3 83 ? 10.668 7.399 25.529 1.00 29.91 81 TYR R C 1
ATOM 1467 O O . TYR C 3 83 ? 11.673 7.094 26.171 1.00 28.08 81 TYR R O 1
ATOM 1476 N N . ARG C 3 84 ? 9.624 6.587 25.400 1.00 31.31 82 ARG R N 1
ATOM 1477 C CA . ARG C 3 84 ? 9.592 5.279 26.044 1.00 26.49 82 ARG R CA 1
ATOM 1478 C C . ARG C 3 84 ? 9.440 4.157 25.025 1.00 29.93 82 ARG R C 1
ATOM 1479 O O . ARG C 3 84 ? 8.606 4.239 24.126 1.00 36.32 82 ARG R O 1
ATOM 1487 N N . GLU C 3 85 ? 10.253 3.114 25.161 1.00 30.05 83 GLU R N 1
ATOM 1488 C CA . GLU C 3 85 ? 10.160 1.969 24.263 1.00 35.56 83 GLU R CA 1
ATOM 1489 C C . GLU C 3 85 ? 8.995 1.069 24.660 1.00 45.59 83 GLU R C 1
ATOM 1490 O O . GLU C 3 85 ? 8.761 0.830 25.847 1.00 50.93 83 GLU R O 1
ATOM 1496 N N . TYR C 3 86 ? 8.268 0.571 23.663 1.00 54.96 84 TYR R N 1
ATOM 1497 C CA . TYR C 3 86 ? 7.142 -0.324 23.907 1.00 54.04 84 TYR R CA 1
ATOM 1498 C C . TYR C 3 86 ? 7.109 -1.493 22.923 1.00 61.91 84 TYR R C 1
ATOM 1499 O O . TYR C 3 86 ? 7.469 -1.346 21.755 1.00 58.08 84 TYR R O 1
ATOM 1508 N N . ASN C 3 87 ? 6.674 -2.653 23.410 1.00 83.06 85 ASN R N 1
ATOM 1509 C CA . ASN C 3 87 ? 6.482 -3.830 22.569 1.00 75.70 85 ASN R CA 1
ATOM 1510 C C . ASN C 3 87 ? 5.087 -4.416 22.755 1.00 82.73 85 ASN R C 1
ATOM 1511 O O . ASN C 3 87 ? 4.286 -3.896 23.533 1.00 74.98 85 ASN R O 1
ATOM 1516 N N . ARG C 3 88 ? 4.801 -5.500 22.041 1.00 90.19 86 ARG R N 1
ATOM 1517 C CA . ARG C 3 88 ? 3.529 -6.199 22.188 1.00 94.17 86 ARG R CA 1
ATOM 1518 C C . ARG C 3 88 ? 3.717 -7.516 22.938 1.00 98.70 86 ARG R C 1
ATOM 1519 O O . ARG C 3 88 ? 4.817 -8.070 22.964 1.00 89.47 86 ARG R O 1
ATOM 1527 N N . LEU C 3 89 ? 2.642 -8.009 23.546 1.00 99.02 87 LEU R N 1
ATOM 1528 C CA . LEU C 3 89 ? 2.713 -9.183 24.417 1.00 105.95 87 LEU R CA 1
ATOM 1529 C C . LEU C 3 89 ? 2.899 -10.499 23.657 1.00 118.10 87 LEU R C 1
ATOM 1530 O O . LEU C 3 89 ? 3.100 -10.504 22.442 1.00 123.94 87 LEU R O 1
ATOM 1535 N N . GLY C 3 90 ? 2.837 -11.610 24.385 1.00 114.81 88 GLY R N 1
ATOM 1536 C CA . GLY C 3 90 ? 3.035 -12.927 23.803 1.00 125.52 88 GLY R CA 1
ATOM 1537 C C . GLY C 3 90 ? 1.793 -13.494 23.142 1.00 128.52 88 GLY R C 1
ATOM 1538 O O . GLY C 3 90 ? 1.425 -13.084 22.041 1.00 115.31 88 GLY R O 1
ATOM 1539 N N . SER C 3 91 ? 1.143 -14.442 23.813 1.00 135.71 89 SER R N 1
ATOM 1540 C CA . SER C 3 91 ? 1.582 -14.905 25.125 1.00 131.11 89 SER R CA 1
ATOM 1541 C C . SER C 3 91 ? 2.520 -16.102 25.011 1.00 108.55 89 SER R C 1
ATOM 1542 O O . SER C 3 91 ? 2.399 -17.071 25.760 1.00 105.29 89 SER R O 1
ATOM 1545 N N . HIS C 3 98 ? 6.680 -15.281 30.873 1.00 96.30 96 HIS R N 1
ATOM 1546 C CA . HIS C 3 98 ? 6.754 -13.895 30.422 1.00 132.68 96 HIS R CA 1
ATOM 1547 C C . HIS C 3 98 ? 5.709 -13.020 31.109 1.00 137.70 96 HIS R C 1
ATOM 1548 O O . HIS C 3 98 ? 4.507 -13.243 30.961 1.00 130.46 96 HIS R O 1
ATOM 1555 N N . ASN C 3 99 ? 6.173 -12.025 31.861 1.00 138.86 97 ASN R N 1
ATOM 1556 C CA . ASN C 3 99 ? 5.271 -11.089 32.523 1.00 136.55 97 ASN R CA 1
ATOM 1557 C C . ASN C 3 99 ? 5.931 -9.747 32.832 1.00 136.85 97 ASN R C 1
ATOM 1558 O O . ASN C 3 99 ? 7.149 -9.663 33.000 1.00 130.72 97 ASN R O 1
ATOM 1563 N N . VAL C 3 100 ? 5.113 -8.703 32.904 1.00 134.60 98 VAL R N 1
ATOM 1564 C CA . VAL C 3 100 ? 5.587 -7.362 33.224 1.00 124.57 98 VAL R CA 1
ATOM 1565 C C . VAL C 3 100 ? 4.561 -6.639 34.089 1.00 113.82 98 VAL R C 1
ATOM 1566 O O . VAL C 3 100 ? 3.389 -7.017 34.106 1.00 116.00 98 VAL R O 1
ATOM 1570 N N . PRO C 3 101 ? 5.004 -5.600 34.814 1.00 116.75 99 PRO R N 1
ATOM 1571 C CA . PRO C 3 101 ? 4.157 -4.783 35.693 1.00 109.63 99 PRO R CA 1
ATOM 1572 C C . PRO C 3 101 ? 2.863 -4.324 35.017 1.00 102.68 99 PRO R C 1
ATOM 1573 O O . PRO C 3 101 ? 2.836 -4.139 33.802 1.00 107.99 99 PRO R O 1
ATOM 1577 N N . GLU C 3 102 ? 1.809 -4.141 35.809 1.00 97.37 100 GLU R N 1
ATOM 1578 C CA . GLU C 3 102 ? 0.491 -3.784 35.287 1.00 105.51 100 GLU R CA 1
ATOM 1579 C C . GLU C 3 102 ? 0.435 -2.373 34.699 1.00 109.39 100 GLU R C 1
ATOM 1580 O O . GLU C 3 102 ? -0.001 -2.183 33.563 1.00 100.57 100 GLU R O 1
ATOM 1586 N N . TYR C 3 103 ? 0.869 -1.392 35.485 1.00 111.02 101 TYR R N 1
ATOM 1587 C CA . TYR C 3 103 ? 0.852 0.015 35.080 1.00 103.18 101 TYR R CA 1
ATOM 1588 C C . TYR C 3 103 ? 1.611 0.281 33.780 1.00 106.06 101 TYR R C 1
ATOM 1589 O O . TYR C 3 103 ? 1.298 1.224 33.053 1.00 108.80 101 TYR R O 1
ATOM 1598 N N . ASN C 3 104 ? 2.603 -0.556 33.491 1.00 104.15 102 ASN R N 1
ATOM 1599 C CA . ASN C 3 104 ? 3.408 -0.411 32.281 1.00 99.41 102 ASN R CA 1
ATOM 1600 C C . ASN C 3 104 ? 2.759 -1.037 31.048 1.00 93.66 102 ASN R C 1
ATOM 1601 O O . ASN C 3 104 ? 3.309 -0.974 29.949 1.00 85.64 102 ASN R O 1
ATOM 1606 N N . ILE C 3 105 ? 1.590 -1.642 31.235 1.00 91.31 103 ILE R N 1
ATOM 1607 C CA . ILE C 3 105 ? 0.868 -2.256 30.126 1.00 93.03 103 ILE R CA 1
ATOM 1608 C C . ILE C 3 105 ? -0.279 -1.362 29.665 1.00 78.00 103 ILE R C 1
ATOM 1609 O O . ILE C 3 105 ? -1.038 -0.836 30.480 1.00 85.39 103 ILE R O 1
ATOM 1614 N N . PHE C 3 106 ? -0.394 -1.187 28.353 1.00 77.58 104 PHE R N 1
ATOM 1615 C CA . PHE C 3 106 ? -1.468 -0.386 27.779 1.00 83.33 104 PHE R CA 1
ATOM 1616 C C . PHE C 3 106 ? -1.997 -1.053 26.516 1.00 91.52 104 PHE R C 1
ATOM 1617 O O . PHE C 3 106 ? -1.444 -2.047 26.053 1.00 88.14 104 PHE R O 1
ATOM 1625 N N . GLU C 3 107 ? -3.067 -0.503 25.957 1.00 95.97 105 GLU R N 1
ATOM 1626 C CA . GLU C 3 107 ? -3.692 -1.114 24.793 1.00 102.61 105 GLU R CA 1
ATOM 1627 C C . GLU C 3 107 ? -4.195 -0.089 23.785 1.00 102.46 105 GLU R C 1
ATOM 1628 O O . GLU C 3 107 ? -5.291 0.450 23.926 1.00 113.98 105 GLU R O 1
ATOM 1634 N N . ARG C 3 108 ? -3.379 0.182 22.773 1.00 100.31 106 ARG R N 1
ATOM 1635 C CA . ARG C 3 108 ? -3.821 0.977 21.641 1.00 107.35 106 ARG R CA 1
ATOM 1636 C C . ARG C 3 108 ? -4.666 0.058 20.776 1.00 121.22 106 ARG R C 1
ATOM 1637 O O . ARG C 3 108 ? -4.128 -0.803 20.078 1.00 116.13 106 ARG R O 1
ATOM 1645 N N . ALA C 3 109 ? -5.985 0.230 20.846 1.00 122.78 107 ALA R N 1
ATOM 1646 C CA . ALA C 3 109 ? -6.932 -0.659 20.171 1.00 133.27 107 ALA R CA 1
ATOM 1647 C C . ALA C 3 109 ? -6.527 -0.964 18.731 1.00 131.19 107 ALA R C 1
ATOM 1648 O O . ALA C 3 109 ? -6.120 -0.069 17.990 1.00 114.29 107 ALA R O 1
ATOM 1650 N N . HIS C 3 110 ? -6.635 -2.232 18.341 1.00 126.27 108 HIS R N 1
ATOM 1651 C CA . HIS C 3 110 ? -7.192 -3.268 19.207 1.00 134.13 108 HIS R CA 1
ATOM 1652 C C . HIS C 3 110 ? -6.136 -3.993 20.046 1.00 134.20 108 HIS R C 1
ATOM 1653 O O . HIS C 3 110 ? -6.445 -4.531 21.110 1.00 121.58 108 HIS R O 1
ATOM 1660 N N . ARG C 3 111 ? -4.894 -4.002 19.569 1.00 132.76 109 ARG R N 1
ATOM 1661 C CA . ARG C 3 111 ? -3.829 -4.784 20.199 1.00 121.36 109 ARG R CA 1
ATOM 1662 C C . ARG C 3 111 ? -3.317 -4.214 21.526 1.00 119.94 109 ARG R C 1
ATOM 1663 O O . ARG C 3 111 ? -3.507 -3.035 21.827 1.00 113.03 109 ARG R O 1
ATOM 1665 N N . LYS C 3 112 ? -2.662 -5.068 22.309 1.00 107.92 110 LYS R N 1
ATOM 1666 C CA . LYS C 3 112 ? -2.126 -4.679 23.613 1.00 112.67 110 LYS R CA 1
ATOM 1667 C C . LYS C 3 112 ? -0.601 -4.558 23.608 1.00 111.90 110 LYS R C 1
ATOM 1668 O O . LYS C 3 112 ? 0.101 -5.429 23.091 1.00 94.39 110 LYS R O 1
ATOM 1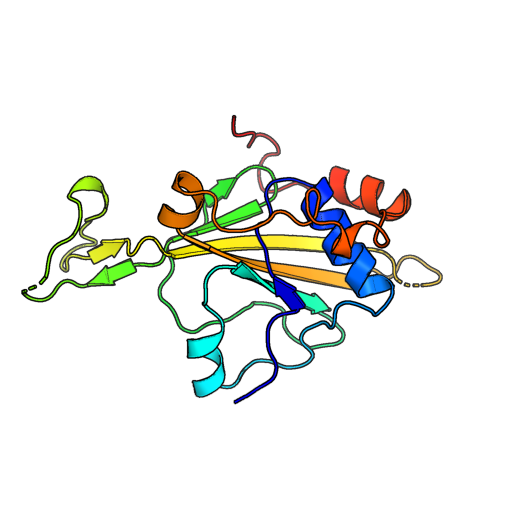674 N N . TYR C 3 113 ? -0.096 -3.479 24.201 1.00 111.75 111 TYR R N 1
ATOM 1675 C CA . TYR C 3 113 ? 1.342 -3.224 24.254 1.00 94.20 111 TYR R CA 1
ATOM 1676 C C . TYR C 3 113 ? 1.837 -3.003 25.685 1.00 93.62 111 TYR R C 1
ATOM 1677 O O . TYR C 3 113 ? 1.044 -2.922 26.623 1.00 99.57 111 TYR R O 1
ATOM 1686 N N . PHE C 3 114 ? 3.154 -2.910 25.848 1.00 78.41 112 PHE R N 1
ATOM 1687 C CA . PHE C 3 114 ? 3.742 -2.667 27.163 1.00 72.81 112 PHE R CA 1
ATOM 1688 C C . PHE C 3 114 ? 5.049 -1.889 27.064 1.00 74.69 112 PHE R C 1
ATOM 1689 O O . PHE C 3 114 ? 5.750 -1.955 26.055 1.00 66.95 112 PHE R O 1
ATOM 1697 N N . TYR C 3 115 ? 5.372 -1.149 28.120 1.00 79.99 113 TYR R N 1
ATOM 1698 C CA . TYR C 3 115 ? 6.622 -0.404 28.174 1.00 49.63 113 TYR R CA 1
ATOM 1699 C C . TYR C 3 115 ? 7.749 -1.277 28.719 1.00 54.27 113 TYR R C 1
ATOM 1700 O O . TYR C 3 115 ? 7.599 -1.934 29.749 1.00 67.33 113 TYR R O 1
ATOM 1709 N N . THR C 3 116 ? 8.876 -1.282 28.014 1.00 44.57 114 THR R N 1
ATOM 1710 C CA . THR C 3 116 ? 9.988 -2.171 28.336 1.00 43.44 114 THR R CA 1
ATOM 1711 C C . THR C 3 116 ? 10.831 -1.668 29.506 1.00 50.74 114 THR R C 1
ATOM 1712 O O . THR C 3 116 ? 11.412 -2.459 30.247 1.00 50.50 114 THR R O 1
ATOM 1716 N N . GLY C 3 117 ? 10.897 -0.352 29.665 1.00 49.47 115 GLY R N 1
ATOM 1717 C CA . GLY C 3 117 ? 11.711 0.240 30.708 1.00 40.34 115 GLY R CA 1
ATOM 1718 C C . GLY C 3 117 ? 12.869 1.024 30.123 1.00 44.76 115 GLY R C 1
ATOM 1719 O O . GLY C 3 117 ? 13.443 1.890 30.784 1.00 50.42 115 GLY R O 1
ATOM 1720 N N . LEU C 3 118 ? 13.216 0.714 28.878 1.00 41.79 116 LEU R N 1
ATOM 1721 C CA . LEU C 3 118 ? 14.248 1.460 28.170 1.00 37.82 116 LEU R CA 1
ATOM 1722 C C . LEU C 3 118 ? 13.739 2.867 27.870 1.00 38.21 116 LEU R C 1
ATOM 1723 O O . LEU C 3 118 ? 12.564 3.058 27.552 1.00 34.50 116 LEU R O 1
ATOM 1728 N N . LEU C 3 119 ? 14.626 3.848 27.980 1.00 30.22 117 LEU R N 1
ATOM 1729 C CA . LEU C 3 119 ? 14.253 5.243 27.787 1.00 26.90 117 LEU R CA 1
ATOM 1730 C C . LEU C 3 119 ? 15.279 5.988 26.937 1.00 27.74 117 LEU R C 1
ATOM 1731 O O . LEU C 3 119 ? 16.457 5.632 26.911 1.00 28.97 117 LEU R O 1
ATOM 1736 N N . LYS C 3 120 ? 14.821 7.024 26.242 1.00 24.51 118 LYS R N 1
ATOM 1737 C CA . LYS C 3 120 ? 15.705 7.889 25.470 1.00 18.35 118 LYS R CA 1
ATOM 1738 C C . LYS C 3 120 ? 15.382 9.350 25.749 1.00 22.08 118 LYS R C 1
ATOM 1739 O O . LYS C 3 120 ? 14.213 9.739 25.778 1.00 33.31 118 LYS R O 1
ATOM 1745 N N . LYS C 3 121 ? 16.417 10.153 25.969 1.00 18.68 119 LYS R N 1
ATOM 1746 C CA . LYS C 3 121 ? 16.236 11.593 26.116 1.00 28.22 119 LYS R CA 1
ATOM 1747 C C . LYS C 3 121 ? 17.120 12.329 25.117 1.00 26.24 119 LYS R C 1
ATOM 1748 O O . LYS C 3 121 ? 18.244 11.909 24.845 1.00 28.82 119 LYS R O 1
ATOM 1754 N N . THR C 3 122 ? 16.601 13.417 24.559 1.00 19.70 120 THR R N 1
ATOM 1755 C CA . THR C 3 122 ? 17.295 14.125 23.492 1.00 29.36 120 THR R CA 1
ATOM 1756 C C . THR C 3 122 ? 17.430 15.602 23.818 1.00 26.36 120 THR R C 1
ATOM 1757 O O . THR C 3 122 ? 16.639 16.156 24.579 1.00 37.66 120 THR R O 1
ATOM 1761 N N . PHE C 3 123 ? 18.436 16.232 23.225 1.00 24.43 121 PHE R N 1
ATOM 1762 C CA . PHE C 3 123 ? 18.687 17.649 23.421 1.00 26.49 121 PHE R CA 1
ATOM 1763 C C . PHE C 3 123 ? 19.367 18.206 22.180 1.00 27.40 121 PHE R C 1
ATOM 1764 O O . PHE C 3 123 ? 20.249 17.565 21.609 1.00 32.57 121 PHE R O 1
ATOM 1772 N N . SER C 3 124 ? 18.950 19.393 21.754 1.00 26.82 122 SER R N 1
ATOM 1773 C CA . SER C 3 124 ? 19.571 20.046 20.608 1.00 31.86 122 SER R CA 1
ATOM 1774 C C . SER C 3 124 ? 20.154 21.393 21.010 1.00 28.69 122 SER R C 1
ATOM 1775 O O . SER C 3 124 ? 19.518 22.170 21.721 1.00 29.24 122 SER R O 1
ATOM 1778 N N . LEU C 3 125 ? 21.372 21.658 20.552 1.00 33.11 123 LEU R N 1
ATOM 1779 C CA . LEU C 3 125 ? 22.057 22.902 20.869 1.00 23.00 123 LEU R CA 1
ATOM 1780 C C . LEU C 3 125 ? 22.555 23.579 19.602 1.00 36.82 123 LEU R C 1
ATOM 1781 O O . LEU C 3 125 ? 23.330 22.998 18.841 1.00 45.74 123 LEU R O 1
ATOM 1786 N N . LYS C 3 126 ? 22.099 24.805 19.376 1.00 46.36 124 LYS R N 1
ATOM 1787 C CA . LYS C 3 126 ? 22.602 25.616 18.278 1.00 46.12 124 LYS R CA 1
ATOM 1788 C C . LYS C 3 126 ? 23.683 26.530 18.834 1.00 49.45 124 LYS R C 1
ATOM 1789 O O . LYS C 3 126 ? 23.434 27.301 19.759 1.00 55.25 124 LYS R O 1
ATOM 1795 N N . PHE C 3 127 ? 24.883 26.437 18.275 1.00 46.12 125 PHE R N 1
ATOM 1796 C CA . PHE C 3 127 ? 26.048 27.066 18.881 1.00 48.90 125 PHE R CA 1
ATOM 1797 C C . PHE C 3 127 ? 27.055 27.508 17.822 1.00 64.01 125 PHE R C 1
ATOM 1798 O O . PHE C 3 127 ? 27.390 26.743 16.917 1.00 54.46 125 PHE R O 1
ATOM 1806 N N . ASN C 3 128 ? 27.528 28.747 17.937 1.00 66.95 126 ASN R N 1
ATOM 1807 C CA . ASN C 3 128 ? 28.499 29.295 16.992 1.00 66.32 126 ASN R CA 1
ATOM 1808 C C . ASN C 3 128 ? 29.823 28.536 16.994 1.00 68.92 126 ASN R C 1
ATOM 1809 O O . ASN C 3 128 ? 30.417 28.305 18.047 1.00 71.06 126 ASN R O 1
ATOM 1814 N N . MET C 3 129 ? 30.282 28.155 15.807 1.00 72.85 127 MET R N 1
ATOM 1815 C CA . MET C 3 129 ? 31.509 27.382 15.675 1.00 91.46 127 MET R CA 1
ATOM 1816 C C . MET C 3 129 ? 32.278 27.809 14.428 1.00 82.32 127 MET R C 1
ATOM 1817 O O . MET C 3 129 ? 33.475 28.089 14.488 1.00 74.00 127 MET R O 1
ATOM 1822 N N . THR C 3 132 ? 32.617 29.792 13.887 1.00 88.97 130 THR R N 1
ATOM 1823 C CA . THR C 3 132 ? 33.702 30.757 13.736 1.00 112.10 130 THR R CA 1
ATOM 1824 C C . THR C 3 132 ? 33.165 32.182 13.686 1.00 114.78 130 THR R C 1
ATOM 1825 O O . THR C 3 132 ? 32.265 32.531 14.432 1.00 112.70 130 THR R O 1
ATOM 1829 N N . ASP C 3 133 ? 33.703 32.977 12.777 1.00 116.46 131 ASP R N 1
ATOM 1830 C CA . ASP C 3 133 ? 33.296 34.349 12.507 1.00 115.03 131 ASP R CA 1
ATOM 1831 C C . ASP C 3 133 ? 31.880 34.429 11.933 1.00 118.69 131 ASP R C 1
ATOM 1832 O O . ASP C 3 133 ? 31.339 33.451 11.422 1.00 119.35 131 ASP R O 1
ATOM 1837 N N . SER C 3 134 ? 31.254 35.587 12.062 1.00 110.94 132 SER R N 1
ATOM 1838 C CA . SER C 3 134 ? 29.834 35.740 11.753 1.00 103.05 132 SER R CA 1
ATOM 1839 C C . SER C 3 134 ? 28.977 35.079 12.825 1.00 102.59 132 SER R C 1
ATOM 1840 O O . SER C 3 134 ? 29.370 34.957 13.981 1.00 77.27 132 SER R O 1
ATOM 1843 N N . THR C 3 135 ? 27.772 34.708 12.441 1.00 110.30 133 THR R N 1
ATOM 1844 C CA . THR C 3 135 ? 26.885 34.032 13.351 1.00 102.17 133 THR R CA 1
ATOM 1845 C C . THR C 3 135 ? 26.122 32.930 12.635 1.00 102.09 133 THR R C 1
ATOM 1846 O O . THR C 3 135 ? 24.960 32.687 12.904 1.00 84.39 133 THR R O 1
ATOM 1850 N N . LYS C 3 136 ? 26.813 32.257 11.723 1.00 94.38 134 LYS R N 1
ATOM 1851 C CA . LYS C 3 136 ? 26.362 30.980 11.223 1.00 88.88 134 LYS R CA 1
ATOM 1852 C C . LYS C 3 136 ? 26.407 29.989 12.404 1.00 100.96 134 LYS R C 1
ATOM 1853 O O . LYS C 3 136 ? 27.393 29.902 13.118 1.00 82.34 134 LYS R O 1
ATOM 1859 N N . LEU C 3 137 ? 25.342 29.217 12.568 1.00 83.86 135 LEU R N 1
ATOM 1860 C CA . LEU C 3 137 ? 25.144 28.381 13.724 1.00 63.67 135 LEU R CA 1
ATOM 1861 C C . LEU C 3 137 ? 25.094 26.943 13.357 1.00 57.52 135 LEU R C 1
ATOM 1862 O O . LEU C 3 137 ? 24.405 26.592 12.450 1.00 69.41 135 LEU R O 1
ATOM 1867 N N . GLU C 3 138 ? 25.828 26.115 14.070 1.00 49.39 136 GLU R N 1
ATOM 1868 C CA . GLU C 3 138 ? 25.798 24.707 13.825 1.00 59.26 136 GLU R CA 1
ATOM 1869 C C . GLU C 3 138 ? 24.880 24.095 14.826 1.00 53.66 136 GLU R C 1
ATOM 1870 O O . GLU C 3 138 ? 24.630 24.671 15.831 1.00 47.68 136 GLU R O 1
ATOM 1876 N N . THR C 3 139 ? 24.302 22.967 14.487 1.00 35.72 137 THR R N 1
ATOM 1877 C CA . THR C 3 139 ? 23.354 22.303 15.372 1.00 47.25 137 THR R CA 1
ATOM 1878 C C . THR C 3 139 ? 23.898 20.974 15.890 1.00 46.73 137 THR R C 1
ATOM 1879 O O . THR C 3 139 ? 24.239 20.084 15.109 1.00 42.26 137 THR R O 1
ATOM 1883 N N . PHE C 3 140 ? 23.980 20.846 17.211 1.00 32.71 138 PHE R N 1
ATOM 1884 C CA . PHE C 3 140 ? 24.470 19.618 17.826 1.00 29.27 138 PHE R CA 1
ATOM 1885 C C . PHE C 3 140 ? 23.333 18.836 18.465 1.00 32.44 138 PHE R C 1
ATOM 1886 O O . PHE C 3 140 ? 22.567 19.371 19.266 1.00 32.16 138 PHE R O 1
ATOM 1894 N N . HIS C 3 141 ? 23.225 17.567 18.093 1.00 30.14 139 HIS R N 1
ATOM 1895 C CA . HIS C 3 141 ? 22.184 16.702 18.621 1.00 28.05 139 HIS R CA 1
ATOM 1896 C C . HIS C 3 141 ? 22.768 15.799 19.690 1.00 25.36 139 HIS R C 1
ATOM 1897 O O . HIS C 3 141 ? 23.880 15.294 19.544 1.00 26.02 139 HIS R O 1
ATOM 1904 N N . LEU C 3 142 ? 22.020 15.593 20.767 1.00 19.11 140 LEU R N 1
ATOM 1905 C CA . LEU C 3 142 ? 22.460 14.687 21.815 1.00 15.99 140 LEU R CA 1
ATOM 1906 C C . LEU C 3 142 ? 21.389 13.646 22.115 1.00 25.17 140 LEU R C 1
ATOM 1907 O O . LEU C 3 142 ? 20.239 13.984 22.401 1.00 21.94 140 LEU R O 1
ATOM 1912 N N . ILE C 3 143 ? 21.776 12.377 22.036 1.00 24.19 141 ILE R N 1
ATOM 1913 C CA . ILE C 3 143 ? 20.876 11.273 22.343 1.00 14.70 141 ILE R CA 1
ATOM 1914 C C . ILE C 3 143 ? 21.462 10.449 23.486 1.00 28.34 141 ILE R C 1
ATOM 1915 O O . ILE C 3 143 ? 22.639 10.086 23.459 1.00 22.08 141 ILE R O 1
ATOM 1920 N N . ALA C 3 144 ? 20.644 10.161 24.493 1.00 23.03 142 ALA R N 1
ATOM 1921 C CA . ALA C 3 144 ? 21.098 9.368 25.629 1.00 16.73 142 ALA R CA 1
ATOM 1922 C C . ALA C 3 144 ? 20.113 8.253 25.944 1.00 19.40 142 ALA R C 1
ATOM 1923 O O . ALA C 3 144 ? 18.917 8.495 26.092 1.00 27.96 142 ALA R O 1
ATOM 1925 N N . TYR C 3 145 ? 20.622 7.029 26.041 1.00 22.13 143 TYR R N 1
ATOM 1926 C CA . TYR C 3 145 ? 19.786 5.887 26.376 1.00 20.14 143 TYR R CA 1
ATOM 1927 C C . TYR C 3 145 ? 20.019 5.456 27.815 1.00 29.10 143 TYR R C 1
ATOM 1928 O O . TYR C 3 145 ? 21.146 5.480 28.313 1.00 22.21 143 TYR R O 1
ATOM 1937 N N . TYR C 3 146 ? 18.942 5.056 28.476 1.00 19.82 144 TYR R N 1
ATOM 1938 C CA . TYR C 3 146 ? 19.018 4.600 29.854 1.00 34.75 144 TYR R CA 1
ATOM 1939 C C . TYR C 3 146 ? 17.762 3.816 30.194 1.00 35.78 144 TYR R C 1
ATOM 1940 O O . TYR C 3 146 ? 16.901 3.612 29.338 1.00 39.26 144 TYR R O 1
ATOM 1949 N N . THR C 3 147 ? 17.657 3.369 31.438 1.00 40.77 145 THR R N 1
ATOM 1950 C CA . THR C 3 147 ? 16.503 2.582 31.850 1.00 44.81 145 THR R CA 1
ATOM 1951 C C . THR C 3 147 ? 16.030 2.980 33.240 1.00 39.88 145 THR R C 1
ATOM 1952 O O . THR C 3 147 ? 16.822 3.441 34.061 1.00 47.54 145 THR R O 1
ATOM 1956 N N . GLU C 3 148 ? 14.732 2.810 33.483 1.00 48.38 146 GLU R N 1
ATOM 1957 C CA . GLU C 3 148 ? 14.130 3.107 34.778 1.00 58.17 146 GLU R CA 1
ATOM 1958 C C . GLU C 3 148 ? 14.910 2.415 35.891 1.00 49.73 146 GLU R C 1
ATOM 1959 O O . GLU C 3 148 ? 15.192 3.009 36.930 1.00 40.00 146 GLU R O 1
ATOM 1965 N N . LYS C 3 149 ? 15.266 1.160 35.642 1.00 53.98 147 LYS R N 1
ATOM 1966 C CA . LYS C 3 149 ? 16.035 0.346 36.576 1.00 46.44 147 LYS R CA 1
ATOM 1967 C C . LYS C 3 149 ? 17.330 1.036 36.999 1.00 59.19 147 LYS R C 1
ATOM 1968 O O . LYS C 3 149 ? 17.704 1.007 38.171 1.00 67.25 147 LYS R O 1
ATOM 1974 N N . ASP C 3 150 ? 18.005 1.662 36.039 1.00 62.39 148 ASP R N 1
ATOM 1975 C CA . ASP C 3 150 ? 19.270 2.343 36.303 1.00 64.22 148 ASP R CA 1
ATOM 1976 C C . ASP C 3 150 ? 19.081 3.643 37.084 1.00 58.24 148 ASP R C 1
ATOM 1977 O O . ASP C 3 150 ? 20.046 4.219 37.588 1.00 59.97 148 ASP R O 1
ATOM 1982 N N . ILE C 3 151 ? 17.835 4.101 37.176 1.00 56.16 149 ILE R N 1
ATOM 1983 C CA . ILE C 3 151 ? 17.510 5.290 37.960 1.00 76.74 149 ILE R CA 1
ATOM 1984 C C . ILE C 3 151 ? 17.379 4.930 39.442 1.00 80.39 149 ILE R C 1
ATOM 1985 O O . ILE C 3 151 ? 17.749 5.712 40.319 1.00 65.07 149 ILE R O 1
ATOM 1990 N N . HIS C 3 152 ? 16.855 3.737 39.706 1.00 74.84 150 HIS R N 1
ATOM 1991 C CA . HIS C 3 152 ? 16.746 3.216 41.063 1.00 75.39 150 HIS R CA 1
ATOM 1992 C C . HIS C 3 152 ? 18.129 2.876 41.600 1.00 71.01 150 HIS R C 1
ATOM 1993 O O . HIS C 3 152 ? 18.585 3.443 42.593 1.00 76.47 150 HIS R O 1
ATOM 2000 N N . GLN C 3 153 ? 18.785 1.936 40.927 1.00 60.29 151 GLN R N 1
ATOM 2001 C CA . GLN C 3 153 ? 20.090 1.442 41.343 1.00 57.81 151 GLN R CA 1
ATOM 2002 C C . GLN C 3 153 ? 21.158 2.526 41.263 1.00 65.24 151 GLN R C 1
ATOM 2003 O O . GLN C 3 153 ? 22.118 2.516 42.033 1.00 75.68 151 GLN R O 1
ATOM 2009 N N . GLY C 3 154 ? 20.985 3.459 40.332 1.00 60.95 152 GLY R N 1
ATOM 2010 C CA . GLY C 3 154 ? 21.964 4.509 40.117 1.00 54.75 152 GLY R CA 1
ATOM 2011 C C . GLY C 3 154 ? 23.273 3.938 39.612 1.00 54.73 152 GLY R C 1
ATOM 2012 O O . GLY C 3 154 ? 24.349 4.328 40.063 1.00 58.13 152 GLY R O 1
ATOM 2013 N N . SER C 3 155 ? 23.176 3.012 38.664 1.00 62.24 153 SER R N 1
ATOM 2014 C CA . SER C 3 155 ? 24.342 2.300 38.150 1.00 57.51 153 SER R CA 1
ATOM 2015 C C . SER C 3 155 ? 25.071 3.050 37.034 1.00 67.58 153 SER R C 1
ATOM 2016 O O . SER C 3 155 ? 26.183 2.681 36.654 1.00 69.50 153 SER R O 1
ATOM 2019 N N . LEU C 3 156 ? 24.444 4.098 36.510 1.00 58.87 154 LEU R N 1
ATOM 2020 C CA . LEU C 3 156 ? 25.070 4.922 35.480 1.00 53.63 154 LEU R CA 1
ATOM 2021 C C . LEU C 3 156 ? 25.657 6.194 36.094 1.00 41.76 154 LEU R C 1
ATOM 2022 O O . LEU C 3 156 ? 25.072 6.781 37.005 1.00 38.90 154 LEU R O 1
ATOM 2027 N N . ARG C 3 157 ? 26.816 6.611 35.596 1.00 33.44 155 ARG R N 1
ATOM 2028 C CA . ARG C 3 157 ? 27.506 7.779 36.134 1.00 26.22 155 ARG R CA 1
ATOM 2029 C C . ARG C 3 157 ? 27.205 9.053 35.348 1.00 39.98 155 ARG R C 1
ATOM 2030 O O . ARG C 3 157 ? 27.253 9.066 34.117 1.00 33.41 155 ARG R O 1
ATOM 2038 N N . ARG C 3 158 ? 26.899 10.124 36.071 1.00 27.00 156 ARG R N 1
ATOM 2039 C CA . ARG C 3 158 ? 26.746 11.432 35.456 1.00 26.28 156 ARG R CA 1
ATOM 2040 C C . ARG C 3 158 ? 28.124 11.984 35.119 1.00 28.21 156 ARG R C 1
ATOM 2041 O O . ARG C 3 158 ? 29.075 11.779 35.873 1.00 32.08 156 ARG R O 1
ATOM 2049 N N . PRO C 3 159 ? 28.242 12.670 33.972 1.00 28.41 157 PRO R N 1
ATOM 2050 C CA . PRO C 3 159 ? 29.508 13.305 33.596 1.00 42.09 157 PRO R CA 1
ATOM 2051 C C . PRO C 3 159 ? 30.018 14.246 34.689 1.00 35.60 157 PRO R C 1
ATOM 2052 O O . PRO C 3 159 ? 31.217 14.271 34.957 1.00 35.94 157 PRO R O 1
ATOM 2056 N N . SER C 3 160 ? 29.114 14.993 35.316 1.00 25.58 158 SER R N 1
ATOM 2057 C CA . SER C 3 160 ? 29.489 15.967 36.341 1.00 30.31 158 SER R CA 1
ATOM 2058 C C . SER C 3 160 ? 29.982 15.325 37.638 1.00 31.43 158 SER R C 1
ATOM 2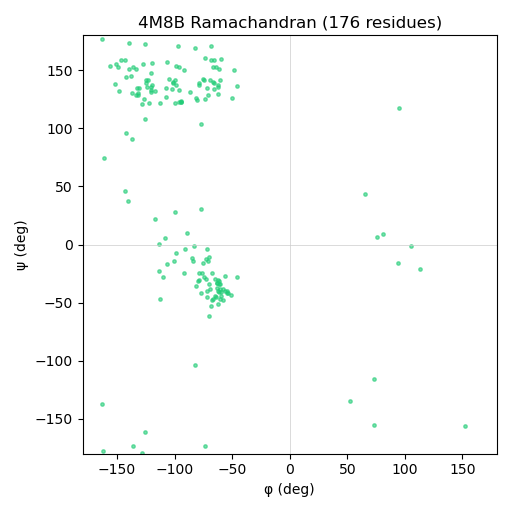059 O O . SER C 3 160 ? 30.516 16.010 38.508 1.00 35.91 158 SER R O 1
ATOM 2062 N N . GLU C 3 161 ? 29.800 14.015 37.765 1.00 29.84 159 GLU R N 1
ATOM 2063 C CA . GLU C 3 161 ? 30.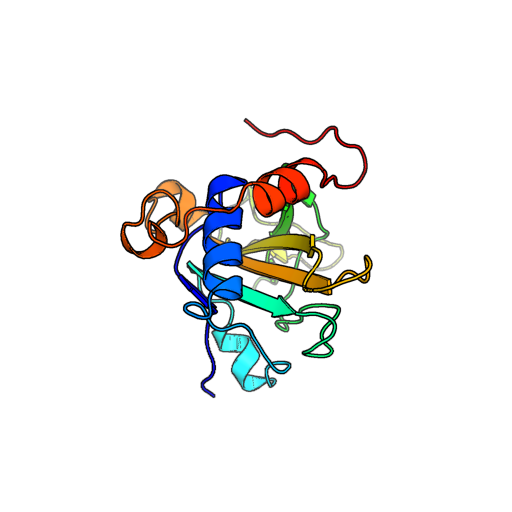307 13.274 38.917 1.00 22.32 159 GLU R CA 1
ATOM 2064 C C . GLU C 3 161 ? 31.341 12.250 38.464 1.00 34.37 159 GLU R C 1
ATOM 2065 O O . GLU C 3 161 ? 31.601 11.261 39.149 1.00 38.04 159 GLU R O 1
ATOM 2071 N N . ASN C 3 162 ? 31.924 12.502 37.297 1.00 32.71 160 ASN R N 1
ATOM 2072 C CA . ASN C 3 162 ? 32.895 11.600 36.692 1.00 32.91 160 ASN R CA 1
ATOM 2073 C C . ASN C 3 162 ? 34.178 12.355 36.380 1.00 35.47 160 ASN R C 1
ATOM 2074 O O . ASN C 3 162 ? 34.212 13.177 35.461 1.00 40.12 160 ASN R O 1
ATOM 2079 N N . PRO C 3 163 ? 35.237 12.080 37.154 1.00 40.07 161 PRO R N 1
ATOM 2080 C CA . PRO C 3 163 ? 36.550 12.719 37.019 1.00 28.04 161 PRO R CA 1
ATOM 2081 C C . PRO C 3 163 ? 37.042 12.804 35.574 1.00 38.79 161 PRO R C 1
ATOM 2082 O O . PRO C 3 163 ? 37.802 13.718 35.254 1.00 40.80 161 PRO R O 1
ATOM 2086 N N . PHE C 3 164 ? 36.618 11.880 34.716 1.00 28.83 162 PHE R N 1
ATOM 2087 C CA . PHE C 3 164 ? 37.058 11.901 33.322 1.00 22.12 162 PHE R CA 1
ATOM 2088 C C . PHE C 3 164 ? 36.616 13.166 32.593 1.00 23.79 162 PHE R C 1
ATOM 2089 O O . PHE C 3 164 ? 37.299 13.639 31.688 1.00 33.05 162 PHE R O 1
ATOM 2097 N N . PHE C 3 165 ? 35.475 13.713 32.993 1.00 26.31 163 PHE R N 1
ATOM 2098 C CA . PHE C 3 165 ? 34.908 14.878 32.321 1.00 29.62 163 PHE R CA 1
ATOM 2099 C C . PHE C 3 165 ? 35.370 16.209 32.917 1.00 38.84 163 PHE R C 1
ATOM 2100 O O . PHE C 3 165 ? 35.031 17.272 32.398 1.00 35.74 163 PHE R O 1
ATOM 2108 N N . HIS C 3 166 ? 36.141 16.147 34.001 1.00 33.41 164 HIS R N 1
ATOM 2109 C CA . HIS C 3 166 ? 36.568 17.354 34.713 1.00 32.49 164 HIS R CA 1
ATOM 2110 C C . HIS C 3 166 ? 37.295 18.350 33.815 1.00 36.10 164 HIS R C 1
ATOM 2111 O O . HIS C 3 166 ? 37.082 19.558 33.918 1.00 34.62 164 HIS R O 1
ATOM 2118 N N . LYS C 3 167 ? 38.144 17.835 32.930 1.00 33.17 165 LYS R N 1
ATOM 2119 C CA . LYS C 3 167 ? 38.894 18.672 31.998 1.00 36.52 165 LYS R CA 1
ATOM 2120 C C . LYS C 3 167 ? 38.006 19.255 30.901 1.00 37.20 165 LYS R C 1
ATOM 2121 O O . LYS C 3 167 ? 38.467 20.037 30.071 1.00 36.31 165 LYS R O 1
ATOM 2127 N N . PHE C 3 168 ? 36.733 18.873 30.901 1.00 35.04 166 PHE R N 1
ATOM 2128 C CA . PHE C 3 168 ? 35.783 19.380 29.916 1.00 37.21 166 PHE R CA 1
ATOM 2129 C C . PHE C 3 168 ? 34.940 20.503 30.503 1.00 42.86 166 PHE R C 1
ATOM 2130 O O . PHE C 3 168 ? 33.797 20.712 30.095 1.00 42.04 166 PHE R O 1
ATOM 2138 N N . ARG C 3 169 ? 35.516 21.214 31.469 1.00 38.94 167 ARG R N 1
ATOM 2139 C CA . ARG C 3 169 ? 34.872 22.369 32.084 1.00 37.10 167 ARG R CA 1
ATOM 2140 C C . ARG C 3 169 ? 34.373 23.314 30.995 1.00 38.93 167 ARG R C 1
ATOM 2141 O O . ARG C 3 169 ? 35.140 23.716 30.119 1.00 39.12 167 ARG R O 1
ATOM 2149 N N . PRO C 3 170 ? 33.077 23.660 31.047 1.00 36.36 168 PRO R N 1
ATOM 2150 C CA . PRO C 3 170 ? 32.357 24.386 29.990 1.00 43.87 168 PRO R CA 1
ATOM 2151 C C . PRO C 3 170 ? 32.748 25.859 29.864 1.00 39.56 168 PRO R C 1
ATOM 2152 O O . PRO C 3 170 ? 32.837 26.552 30.875 1.00 40.83 168 PRO R O 1
ATOM 2156 N N . SER C 3 171 ? 32.959 26.330 28.637 1.00 39.03 169 SER R N 1
ATOM 2157 C CA . SER C 3 171 ? 33.163 27.754 28.390 1.00 29.79 169 SER R CA 1
ATOM 2158 C C . SER C 3 171 ? 31.870 28.495 28.703 1.00 44.28 169 SER R C 1
ATOM 2159 O O . SER C 3 171 ? 30.785 27.920 28.608 1.00 51.05 169 SER R O 1
ATOM 2162 N N . GLN C 3 172 ? 31.979 29.765 29.078 1.00 51.67 170 GLN R N 1
ATOM 2163 C CA . GLN C 3 172 ? 30.801 30.543 29.446 1.00 50.99 170 GLN R CA 1
ATOM 2164 C C . GLN C 3 172 ? 29.839 30.702 28.271 1.00 60.50 170 GLN R C 1
ATOM 2165 O O . GLN C 3 172 ? 28.622 30.747 28.460 1.00 57.43 170 GLN R O 1
ATOM 2171 N N . LYS C 3 173 ? 30.388 30.783 27.062 1.00 48.86 171 LYS R N 1
ATOM 2172 C CA . LYS C 3 173 ? 29.565 30.914 25.864 1.00 50.22 171 LYS R CA 1
ATOM 2173 C C . LYS C 3 173 ? 28.647 29.706 25.710 1.00 54.74 171 LYS R C 1
ATOM 2174 O O . LYS C 3 173 ? 27.519 29.827 25.231 1.00 58.36 171 LYS R O 1
ATOM 2180 N N . LEU C 3 174 ? 29.137 28.544 26.130 1.00 45.36 172 LEU R N 1
ATOM 2181 C CA . LEU C 3 174 ? 28.354 27.316 26.089 1.00 40.82 172 LEU R CA 1
ATOM 2182 C C . LEU C 3 174 ? 27.266 27.342 27.157 1.00 45.20 172 LEU R C 1
ATOM 2183 O O . LEU C 3 174 ? 26.115 26.995 26.893 1.00 46.24 172 LEU R O 1
ATOM 2188 N N . LEU C 3 175 ? 27.640 27.763 28.361 1.00 36.43 173 LEU R N 1
ATOM 2189 C CA . LEU C 3 175 ? 26.691 27.877 29.462 1.00 50.14 173 LEU R CA 1
ATOM 2190 C C . LEU C 3 175 ? 25.558 28.853 29.137 1.00 49.43 173 LEU R C 1
ATOM 2191 O O . LEU C 3 175 ? 24.395 28.594 29.451 1.00 47.37 173 LEU R O 1
ATOM 2196 N N . ASP C 3 176 ? 25.900 29.968 28.498 1.00 47.37 174 ASP R N 1
ATOM 2197 C CA . ASP C 3 176 ? 24.902 30.961 28.112 1.00 59.61 174 ASP R CA 1
ATOM 2198 C C . ASP C 3 176 ? 23.964 30.398 27.050 1.00 61.04 174 ASP R C 1
ATOM 2199 O O . ASP C 3 176 ? 22.744 30.526 27.155 1.00 58.76 174 ASP R O 1
ATOM 2204 N N . ALA C 3 177 ? 24.546 29.770 26.033 1.00 47.96 175 ALA R N 1
ATOM 2205 C CA . ALA C 3 177 ? 23.775 29.145 24.964 1.00 46.73 175 ALA R CA 1
ATOM 2206 C C . ALA C 3 177 ? 22.808 28.091 25.503 1.00 54.91 175 ALA R C 1
ATOM 2207 O O . ALA C 3 177 ? 21.681 27.961 25.022 1.00 51.27 175 ALA R O 1
ATOM 2209 N N . LEU C 3 178 ? 23.255 27.345 26.508 1.00 46.87 176 LEU R N 1
ATOM 2210 C CA . LEU C 3 178 ? 22.451 26.274 27.088 1.00 45.21 176 LEU R CA 1
ATOM 2211 C C . LEU C 3 178 ? 21.249 26.787 27.875 1.00 49.32 176 LEU R C 1
ATOM 2212 O O . LEU C 3 178 ? 20.196 26.152 27.894 1.00 51.11 176 LEU R O 1
ATOM 2217 N N . GLN C 3 179 ? 21.403 27.933 28.527 1.00 51.38 177 GLN R N 1
ATOM 2218 C CA . GLN C 3 179 ? 20.315 28.486 29.324 1.00 65.36 177 GLN R CA 1
ATOM 2219 C C . GLN C 3 179 ? 19.277 29.187 28.442 1.00 65.58 177 GLN R C 1
ATOM 2220 O O . GLN C 3 179 ? 18.109 29.300 28.817 1.00 63.82 177 GLN R O 1
ATOM 2226 N N . LYS C 3 180 ? 19.707 29.638 27.265 1.00 37.89 178 LYS R N 1
ATOM 2227 C CA . LYS C 3 180 ? 18.810 30.289 26.310 1.00 54.34 178 LYS R CA 1
ATOM 2228 C C . LYS C 3 180 ? 17.836 29.302 25.671 1.00 56.90 178 LYS R C 1
ATOM 2229 O O . LYS C 3 180 ? 16.859 29.705 25.040 1.00 59.78 178 LYS R O 1
ATOM 2235 N N . VAL C 3 181 ? 18.112 28.012 25.829 1.00 49.16 179 VAL R N 1
ATOM 2236 C CA . VAL C 3 181 ? 17.323 26.970 25.176 1.00 44.10 179 VAL R CA 1
ATOM 2237 C C . VAL C 3 181 ? 16.000 26.682 25.890 1.00 50.12 179 VAL R C 1
ATOM 2238 O O . VAL C 3 181 ? 15.953 26.600 27.118 1.00 56.02 179 VAL R O 1
ATOM 2242 N N . ALA C 3 182 ? 14.932 26.530 25.108 1.00 50.04 180 ALA R N 1
ATOM 2243 C CA . ALA C 3 182 ? 13.606 26.225 25.643 1.00 38.32 180 ALA R CA 1
ATOM 2244 C C . ALA C 3 182 ? 12.814 25.336 24.686 1.00 44.29 180 ALA R C 1
ATOM 2245 O O . ALA C 3 182 ? 13.100 25.292 23.491 1.00 51.79 180 ALA R O 1
ATOM 2247 N N . VAL C 3 183 ? 11.814 24.637 25.217 1.00 35.40 181 VAL R N 1
ATOM 2248 C CA . VAL C 3 183 ? 11.024 23.691 24.436 1.00 43.26 181 VAL R CA 1
ATOM 2249 C C . VAL C 3 183 ? 9.535 23.923 24.679 1.00 40.55 181 VAL R C 1
ATOM 2250 O O . VAL C 3 183 ? 9.107 24.001 25.828 1.00 45.30 181 VAL R O 1
ATOM 2254 N N . GLY C 3 184 ? 8.752 24.025 23.605 1.00 47.16 182 GLY R N 1
ATOM 2255 C CA . GLY C 3 184 ? 7.331 24.321 23.715 1.00 43.87 182 GLY R CA 1
ATOM 2256 C C . GLY C 3 184 ? 7.113 25.559 24.564 1.00 39.92 182 GLY R C 1
ATOM 2257 O O . GLY C 3 184 ? 7.807 26.561 24.384 1.00 35.79 182 GLY R O 1
ATOM 2258 N N . ASN C 3 185 ? 6.163 25.502 25.493 1.00 32.60 183 ASN R N 1
ATOM 2259 C CA . ASN C 3 185 ? 6.109 26.530 26.526 1.00 45.48 183 ASN R CA 1
ATOM 2260 C C . ASN C 3 185 ? 7.239 26.283 27.523 1.00 59.41 183 ASN R C 1
ATOM 2261 O O . ASN C 3 185 ? 7.562 25.136 27.829 1.00 75.09 183 ASN R O 1
ATOM 2266 N N . GLY C 3 186 ? 7.863 27.350 28.007 1.00 46.05 184 GLY R N 1
ATOM 2267 C CA . GLY C 3 186 ? 9.024 27.205 28.868 1.00 50.60 184 GLY R CA 1
ATOM 2268 C C . GLY C 3 186 ? 8.680 26.821 30.294 1.00 51.66 184 GLY R C 1
ATOM 2269 O O . GLY C 3 186 ? 9.429 27.131 31.219 1.00 62.90 184 GLY R O 1
ATOM 2270 N N . ARG C 3 187 ? 7.589 26.090 30.425 1.00 43.55 185 ARG R N 1
ATOM 2271 C CA . ARG C 3 187 ? 6.996 25.816 31.697 1.00 51.48 185 ARG R CA 1
ATOM 2272 C C . ARG C 3 187 ? 7.303 24.489 32.319 1.00 48.04 185 ARG R C 1
ATOM 2273 O O . ARG C 3 187 ? 6.965 24.259 33.429 1.00 57.01 185 ARG R O 1
ATOM 2281 N N . SER C 3 188 ? 7.962 23.624 31.594 1.00 57.39 186 SER R N 1
ATOM 2282 C CA . SER C 3 188 ? 8.360 22.307 32.093 1.00 58.80 186 SER R CA 1
ATOM 2283 C C . SER C 3 188 ? 9.515 22.425 33.088 1.00 48.25 186 SER R C 1
ATOM 2284 O O . SER C 3 188 ? 10.555 23.005 32.776 1.00 41.49 186 SER R O 1
ATOM 2287 N N . ASN C 3 189 ? 9.328 21.876 34.285 1.00 36.07 187 ASN R N 1
ATOM 2288 C CA . ASN C 3 189 ? 10.331 21.985 35.342 1.00 53.83 187 ASN R CA 1
ATOM 2289 C C . ASN C 3 189 ? 10.141 20.941 36.440 1.00 51.65 187 ASN R C 1
ATOM 2290 O O . ASN C 3 189 ? 9.681 21.266 37.534 1.00 47.15 187 ASN R O 1
ATOM 2295 N N . PRO C 3 190 ? 10.497 19.679 36.146 1.00 57.43 188 PRO R N 1
ATOM 2296 C CA . PRO C 3 190 ? 10.357 18.552 37.081 1.00 60.70 188 PRO R CA 1
ATOM 2297 C C . PRO C 3 190 ? 11.145 18.739 38.379 1.00 60.29 188 PRO R C 1
ATOM 2298 O O . PRO C 3 190 ? 12.086 19.532 38.427 1.00 51.95 188 PRO R O 1
ATOM 2302 N N . SER C 3 191 ? 10.759 18.001 39.416 1.00 69.72 189 SER R N 1
ATOM 2303 C CA . SER C 3 191 ? 11.421 18.074 40.716 1.00 75.27 189 SER R CA 1
ATOM 2304 C C . SER C 3 191 ? 12.672 17.202 40.766 1.00 79.15 189 SER R C 1
ATOM 2305 O O . SER C 3 191 ? 12.656 16.104 41.326 1.00 75.89 189 SER R O 1
#